Protein 7VNB (pdb70)

CATH classification: 2.60.40.10

Structure (mmCIF, N/CA/C/O backbone):
data_7VNB
#
_entry.id   7VNB
#
_cell.length_a   146.210
_cell.length_b   146.210
_cell.length_c   93.080
_cell.angle_alpha   90.000
_cell.angle_beta   90.000
_cell.angle_gamma   120.000
#
_symmetry.space_group_name_H-M   'H 3'
#
loop_
_entity.id
_entity.type
_entity.pdbx_description
1 polymer n3113
2 polymer 'Spike protein S1'
3 non-polymer 2-acetamido-2-deoxy-beta-D-glucopyranose
4 water water
#
loop_
_atom_site.group_PDB
_atom_site.id
_atom_site.type_symbol
_atom_site.label_atom_id
_atom_site.label_alt_id
_atom_site.label_comp_id
_atom_site.label_asym_id
_atom_site.label_entity_id
_atom_site.label_seq_id
_atom_site.pdbx_PDB_ins_code
_atom_site.Cartn_x
_atom_site.Cartn_y
_atom_site.Cartn_z
_atom_site.occupancy
_atom_site.B_iso_or_equiv
_atom_site.auth_seq_id
_atom_site.auth_comp_id
_atom_site.auth_asym_id
_atom_site.auth_atom_id
_atom_site.pdbx_PDB_model_num
ATOM 1 N N . GLU A 1 1 ? 36.23543 6.41173 69.77287 1.000 78.83759 1 GLU A N 1
ATOM 2 C CA . GLU A 1 1 ? 35.11817 7.24349 69.32365 1.000 98.09642 1 GLU A CA 1
ATOM 3 C C . GLU A 1 1 ? 35.50078 8.72695 69.30406 1.000 101.98879 1 GLU A C 1
ATOM 4 O O . GLU A 1 1 ? 36.61275 9.09988 69.69858 1.000 91.98460 1 GLU A O 1
ATOM 10 N N . VAL A 1 2 ? 34.56122 9.56720 68.86364 1.000 99.04706 2 VAL A N 1
ATOM 11 C CA . VAL A 1 2 ? 34.83175 10.97397 68.57696 1.000 87.59840 2 VAL A CA 1
ATOM 12 C C . VAL A 1 2 ? 34.66820 11.81248 69.84513 1.000 79.32410 2 VAL A C 1
ATOM 13 O O . VAL A 1 2 ? 33.67203 11.69087 70.57377 1.000 72.34963 2 VAL A O 1
ATOM 17 N N . GLN A 1 3 ? 35.66357 12.66563 70.11028 1.000 71.61400 3 GLN A N 1
ATOM 18 C CA . GLN A 1 3 ? 35.71838 13.48884 71.31174 1.000 58.28270 3 GLN A CA 1
ATOM 19 C C . GLN A 1 3 ? 35.40874 14.96041 71.06200 1.000 51.22855 3 GLN A C 1
ATOM 20 O O . GLN A 1 3 ? 35.16495 15.69565 72.02486 1.000 50.21931 3 GLN A O 1
ATOM 26 N N . LEU A 1 4 ? 35.40147 15.40016 69.80431 1.000 41.60329 4 LEU A N 1
ATOM 27 C CA . LEU A 1 4 ? 35.19165 16.79451 69.42453 1.000 44.59958 4 LEU A CA 1
ATOM 28 C C . LEU A 1 4 ? 34.25136 16.77011 68.23123 1.000 35.84930 4 LEU A C 1
ATOM 29 O O . LEU A 1 4 ? 34.61908 16.23763 67.17958 1.000 40.44267 4 LEU A O 1
ATOM 34 N N . VAL A 1 5 ? 33.04916 17.32748 68.38582 1.000 33.55467 5 VAL A N 1
ATOM 35 C CA . VAL A 1 5 ? 31.99202 17.21325 67.38087 1.000 40.28758 5 VAL A CA 1
ATOM 36 C C . VAL A 1 5 ? 31.42743 18.59252 67.07883 1.000 36.70213 5 VAL A C 1
ATOM 37 O O . VAL A 1 5 ? 30.83411 19.23200 67.95594 1.000 38.40467 5 VAL A O 1
ATOM 41 N N . GLU A 1 6 ? 31.56383 19.02450 65.83220 1.000 32.22073 6 GLU A N 1
ATOM 42 C CA . GLU A 1 6 ? 30.96075 20.26575 65.38209 1.000 35.78185 6 GLU A CA 1
ATOM 43 C C . GLU A 1 6 ? 29.53750 19.98479 64.91509 1.000 41.36110 6 GLU A C 1
ATOM 44 O O . GLU A 1 6 ? 29.23800 18.90877 64.39197 1.000 48.28690 6 GLU A O 1
ATOM 50 N N . SER A 1 7 ? 28.65331 20.95205 65.13545 1.000 32.83734 7 SER A N 1
ATOM 51 C CA . SER A 1 7 ? 27.31118 20.93312 64.55941 1.000 51.03289 7 SER A CA 1
ATOM 52 C C . SER A 1 7 ? 26.98802 22.36141 64.14013 1.000 45.12342 7 SER A C 1
ATOM 53 O O . SER A 1 7 ? 27.83831 23.25488 64.23061 1.000 36.96780 7 SER A O 1
ATOM 56 N N . GLY A 1 8 ? 25.75211 22.58314 63.68705 1.000 46.97070 8 GLY A N 1
ATOM 57 C CA . GLY A 1 8 ? 25.39196 23.83197 63.03386 1.000 33.44033 8 GLY A CA 1
ATOM 58 C C . GLY A 1 8 ? 25.90462 23.79269 61.60681 1.000 47.34363 8 GLY A C 1
ATOM 59 O O . GLY A 1 8 ? 26.60712 22.86850 61.19229 1.000 51.43711 8 GLY A O 1
ATOM 60 N N . GLY A 1 9 ? 25.54694 24.79648 60.83603 1.000 28.93747 9 GLY A N 1
ATOM 61 C CA . GLY A 1 9 ? 26.25318 24.51259 59.58835 1.000 50.17454 9 GLY A CA 1
ATOM 62 C C . GLY A 1 9 ? 25.36093 23.92398 58.51431 1.000 50.45268 9 GLY A C 1
ATOM 63 O O . GLY A 1 9 ? 24.58732 22.99366 58.73634 1.000 59.13161 9 GLY A O 1
ATOM 64 N N . GLY A 1 10 ? 25.49211 24.47481 57.31930 1.000 42.54155 10 GLY A N 1
ATOM 65 C CA . GLY A 1 10 ? 24.59631 24.16739 56.23409 1.000 36.07867 10 GLY A CA 1
ATOM 66 C C . GLY A 1 10 ? 24.59278 25.28065 55.21318 1.000 46.23523 10 GLY A C 1
ATOM 67 O O . GLY A 1 10 ? 25.64865 25.84698 54.91248 1.000 46.53622 10 GLY A O 1
ATOM 68 N N . LEU A 1 11 ? 23.42083 25.60274 54.67217 1.000 37.54273 11 LEU A N 1
ATOM 69 C CA . LEU A 1 11 ? 23.29969 26.66521 53.68590 1.000 44.96817 11 LEU A CA 1
ATOM 70 C C . LEU A 1 11 ? 23.10940 28.00435 54.38048 1.000 39.89050 11 LEU A C 1
ATOM 71 O O . LEU A 1 11 ? 22.46733 28.08899 55.43553 1.000 40.09598 11 LEU A O 1
ATOM 76 N N . VAL A 1 12 ? 23.70523 29.03956 53.78855 1.000 45.09019 12 VAL A N 1
ATOM 77 C CA . VAL A 1 12 ? 23.59358 30.42459 54.23347 1.000 40.97884 12 VAL A CA 1
ATOM 78 C C . VAL A 1 12 ? 23.48378 31.29225 52.98719 1.000 34.76023 12 VAL A C 1
ATOM 79 O O . VAL A 1 12 ? 24.12666 31.01007 51.97029 1.000 42.40391 12 VAL A O 1
ATOM 83 N N . GLN A 1 13 ? 22.64320 32.33257 53.05387 1.000 38.30878 13 GLN A N 1
ATOM 84 C CA . GLN A 1 13 ? 22.56127 33.36084 52.02669 1.000 47.96682 13 GLN A CA 1
ATOM 85 C C . GLN A 1 13 ? 23.75226 34.31886 52.14130 1.000 49.30279 13 GLN A C 1
ATOM 86 O O . GLN A 1 13 ? 24.24912 34.56506 53.24351 1.000 45.95919 13 GLN A O 1
ATOM 92 N N . PRO A 1 14 ? 24.22586 34.87805 51.02623 1.000 50.69831 14 PRO A N 1
ATOM 93 C CA . PRO A 1 14 ? 25.19866 35.97659 51.12289 1.000 45.72530 14 PRO A CA 1
ATOM 94 C C . PRO A 1 14 ? 24.62055 37.10691 51.95504 1.000 39.92455 14 PRO A C 1
ATOM 95 O O . PRO A 1 14 ? 23.45694 37.48065 51.79924 1.000 50.66918 14 PRO A O 1
ATOM 99 N N . GLY A 1 15 ? 25.42996 37.62333 52.87321 1.000 47.40892 15 GLY A N 1
ATOM 100 C CA . GLY A 1 15 ? 24.96875 38.59480 53.83657 1.000 39.80255 15 GLY A CA 1
ATOM 101 C C . GLY A 1 15 ? 24.39955 38.00835 55.11287 1.000 51.82234 15 GLY A C 1
ATOM 102 O O . GLY A 1 15 ? 24.22481 38.74837 56.09005 1.000 44.35005 15 GLY A O 1
ATOM 103 N N . GLY A 1 16 ? 24.10643 36.70407 55.14692 1.000 46.97689 16 GLY A N 1
ATOM 104 C CA . GLY A 1 16 ? 23.55056 36.08482 56.33187 1.000 40.14289 16 GLY A CA 1
ATOM 105 C C . GLY A 1 16 ? 24.60736 35.75290 57.37801 1.000 46.34314 16 GLY A C 1
ATOM 106 O O . GLY A 1 16 ? 25.79769 36.01030 57.21723 1.000 36.66116 16 GLY A O 1
ATOM 107 N N . SER A 1 17 ? 24.13894 35.17535 58.47996 1.000 47.82151 17 SER A N 1
ATOM 108 C CA . SER A 1 17 ? 24.98632 34.68307 59.55331 1.000 50.57242 17 SER A CA 1
ATOM 109 C C . SER A 1 17 ? 24.81740 33.17496 59.68830 1.000 60.48356 17 SER A C 1
ATOM 110 O O . SER A 1 17 ? 23.81066 32.60371 59.26003 1.000 70.78943 17 SER A O 1
ATOM 113 N N . LEU A 1 18 ? 25.81591 32.52233 60.28166 1.000 64.02591 18 LEU A N 1
ATOM 114 C CA . LEU A 1 18 ? 25.58383 31.19163 60.82853 1.000 75.59597 18 LEU A CA 1
ATOM 115 C C . LEU A 1 18 ? 26.31939 31.06765 62.15093 1.000 45.89093 18 LEU A C 1
ATOM 116 O O . LEU A 1 18 ? 27.35296 31.70518 62.35936 1.000 45.96090 18 LEU A O 1
ATOM 121 N N . ARG A 1 19 ? 25.74164 30.27643 63.04700 1.000 46.53574 19 ARG A N 1
ATOM 122 C CA . ARG A 1 19 ? 26.32401 29.95183 64.33433 1.000 43.26297 19 ARG A CA 1
ATOM 123 C C . ARG A 1 19 ? 26.69126 28.47702 64.34099 1.000 39.23634 19 ARG A C 1
ATOM 124 O O . ARG A 1 19 ? 25.84160 27.62179 64.07546 1.000 51.97460 19 ARG A O 1
ATOM 132 N N . LEU A 1 20 ? 27.95120 28.18534 64.62988 1.000 42.38360 20 LEU A N 1
ATOM 133 C CA . LEU A 1 20 ? 28.42927 26.82231 64.76876 1.000 34.53336 20 LEU A CA 1
ATOM 134 C C . LEU A 1 20 ? 28.66843 26.52490 66.24095 1.000 36.54989 20 LEU A C 1
ATOM 135 O O . LEU A 1 20 ? 28.89609 27.43125 67.04627 1.000 38.35261 20 LEU A O 1
ATOM 140 N N . SER A 1 21 ? 28.59362 25.24865 66.59095 1.000 31.41277 21 SER A N 1
ATOM 141 C CA . SER A 1 21 ? 28.89402 24.80262 67.94244 1.000 40.17343 21 SER A CA 1
ATOM 142 C C . SER A 1 21 ? 29.82804 23.60193 67.87859 1.000 35.97924 21 SER A C 1
ATOM 143 O O . SER A 1 21 ? 29.94662 22.92672 66.85385 1.000 43.79912 21 SER A O 1
ATOM 146 N N . CYS A 1 22 ? 30.48892 23.33616 68.99804 1.000 35.16728 22 CYS A N 1
ATOM 147 C CA . CYS A 1 22 ? 31.47686 22.26636 69.06052 1.000 38.95334 22 CYS A CA 1
ATOM 148 C C . CYS A 1 22 ? 31.42858 21.69748 70.46949 1.000 45.47665 22 CYS A C 1
ATOM 149 O O . CYS A 1 22 ? 31.72143 22.40912 71.43425 1.000 39.19334 22 CYS A O 1
ATOM 152 N N . ALA A 1 23 ? 31.03850 20.43409 70.58898 1.000 39.62261 23 ALA A N 1
AT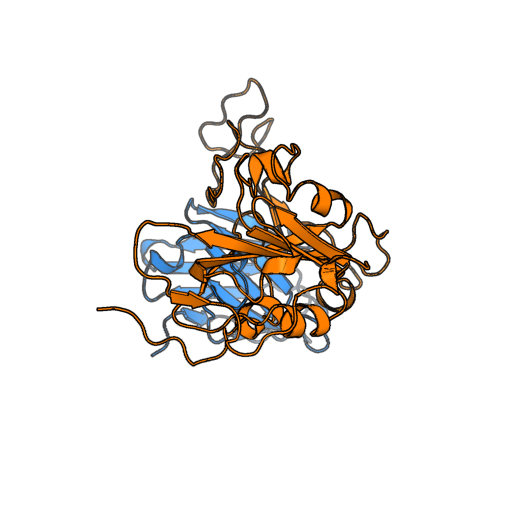OM 153 C CA . ALA A 1 23 ? 30.84780 19.79661 71.88239 1.000 39.70344 23 ALA A CA 1
ATOM 154 C C . ALA A 1 23 ? 32.04432 18.90646 72.17849 1.000 42.71599 23 ALA A C 1
ATOM 155 O O . ALA A 1 23 ? 32.46061 18.10957 71.32830 1.000 48.77485 23 ALA A O 1
ATOM 157 N N . ALA A 1 24 ? 32.60521 19.05752 73.37169 1.000 44.89256 24 ALA A N 1
ATOM 158 C CA . ALA A 1 24 ? 33.78599 18.31555 73.77808 1.000 46.06808 24 ALA A CA 1
ATOM 159 C C . ALA A 1 24 ? 33.40038 17.26943 74.81193 1.000 45.07608 24 ALA A C 1
ATOM 160 O O . ALA A 1 24 ? 32.58764 17.53009 75.70480 1.000 52.21776 24 ALA A O 1
ATOM 162 N N . SER A 1 25 ? 33.98364 16.08044 74.67642 1.000 52.49780 25 SER A N 1
ATOM 163 C CA . SER A 1 25 ? 33.79684 15.02575 75.66528 1.000 53.88303 25 SER A CA 1
ATOM 164 C C . SER A 1 25 ? 34.13786 15.48797 77.08138 1.000 58.75760 25 SER A C 1
ATOM 165 O O . SER A 1 25 ? 33.54791 14.98639 78.04529 1.000 57.25150 25 SER A O 1
ATOM 168 N N . ASP A 1 26 ? 35.02120 16.47709 77.21953 1.000 65.22222 26 ASP A N 1
ATOM 169 C CA . ASP A 1 26 ? 35.68113 16.78491 78.48047 1.000 64.08979 26 ASP A CA 1
ATOM 170 C C . ASP A 1 26 ? 36.12410 18.24214 78.47799 1.000 58.86149 26 ASP A C 1
ATOM 171 O O . ASP A 1 26 ? 36.38985 18.81327 77.41781 1.000 60.54506 26 ASP A O 1
ATOM 176 N N . PHE A 1 27 ? 36.22314 18.83712 79.67368 1.000 51.99455 27 PHE A N 1
ATOM 177 C CA . PHE A 1 27 ? 36.67861 20.22377 79.75647 1.000 56.70861 27 PHE A CA 1
ATOM 178 C C . PHE A 1 27 ? 38.19534 20.36599 79.64366 1.000 62.55251 27 PHE A C 1
ATOM 179 O O . PHE A 1 27 ? 38.68100 21.48211 79.41280 1.000 57.96884 27 PHE A O 1
ATOM 187 N N . SER A 1 28 ? 38.95355 19.27363 79.79242 1.000 50.28532 28 SER A N 1
ATOM 188 C CA . SER A 1 28 ? 40.39966 19.33841 79.60581 1.000 52.33701 28 SER A CA 1
ATOM 189 C C . SER A 1 28 ? 40.77470 19.73294 78.18267 1.000 52.94963 28 SER A C 1
ATOM 190 O O . SER A 1 28 ? 41.89833 20.19874 77.95422 1.000 45.14521 28 SER A O 1
ATOM 193 N N . PHE A 1 29 ? 39.85229 19.56340 77.22867 1.000 51.41461 29 PHE A N 1
ATOM 194 C CA . PHE A 1 29 ? 40.03881 19.99201 75.84664 1.000 48.89480 29 PHE A CA 1
ATOM 195 C C . PHE A 1 29 ? 40.12172 21.50654 75.70107 1.000 52.55150 29 PHE A C 1
ATOM 196 O O . PHE A 1 29 ? 40.52547 21.98564 74.63443 1.000 44.94854 29 PHE A O 1
ATOM 204 N N . TYR A 1 30 ? 39.72429 22.26336 76.72298 1.000 40.81029 30 TYR A N 1
ATOM 205 C CA . TYR A 1 30 ? 39.91382 23.70707 76.74906 1.000 53.47144 30 TYR A CA 1
ATOM 206 C C . TYR A 1 30 ? 41.22307 24.10413 77.41479 1.000 45.75755 30 TYR A C 1
ATOM 207 O O . TYR A 1 30 ? 41.50744 25.29786 77.53429 1.000 43.94400 30 TYR A O 1
ATOM 216 N N . ASP A 1 31 ? 42.01461 23.12597 77.84268 1.000 42.36348 31 ASP A N 1
ATOM 217 C CA . ASP A 1 31 ? 43.35226 23.33460 78.38259 1.000 51.13852 31 ASP A CA 1
ATOM 218 C C . ASP A 1 31 ? 44.34115 22.94410 77.28914 1.000 48.86765 31 ASP A C 1
ATOM 219 O O . ASP A 1 31 ? 44.48964 21.75465 76.97654 1.000 52.88353 31 ASP A O 1
ATOM 224 N N . TYR A 1 32 ? 45.02705 23.93448 76.71432 1.000 45.56162 32 TYR A N 1
ATOM 225 C CA . TYR A 1 32 ? 45.03179 25.32392 77.18030 1.000 39.76821 32 TYR A CA 1
ATOM 226 C C . TYR A 1 32 ? 44.24580 26.23881 76.24312 1.000 43.24464 32 TYR A C 1
ATOM 227 O O . TYR A 1 32 ? 44.06765 27.42889 76.54022 1.000 29.86909 32 TYR A O 1
ATOM 236 N N . GLU A 1 33 ? 43.81765 25.68960 75.10235 1.000 32.42892 33 GLU A N 1
ATOM 237 C CA . GLU A 1 33 ? 43.21677 26.47761 74.03651 1.000 30.77087 33 GLU A CA 1
ATOM 238 C C . GLU A 1 33 ? 42.26391 25.60953 73.22804 1.000 40.79066 33 GLU A C 1
ATOM 239 O O . GLU A 1 33 ? 42.52333 24.42489 73.01011 1.000 35.95713 33 GLU A O 1
ATOM 245 N N . MET A 1 34 ? 41.16108 26.21132 72.79241 1.000 32.44291 34 MET A N 1
ATOM 246 C CA . MET A 1 34 ? 40.26546 25.63379 71.80397 1.000 31.21897 34 MET A CA 1
ATOM 247 C C . MET A 1 34 ? 40.09044 26.64624 70.68686 1.000 30.87613 34 MET A C 1
ATOM 248 O O . MET A 1 34 ? 39.87888 27.83402 70.94854 1.000 33.36324 34 MET A O 1
ATOM 253 N N . SER A 1 35 ? 40.16687 26.18548 69.44720 1.000 26.67671 35 SER A N 1
ATOM 254 C CA . SER A 1 35 ? 40.22215 27.09085 68.31037 1.000 35.80321 35 SER A CA 1
ATOM 255 C C . SER A 1 35 ? 39.17840 26.73071 67.27030 1.000 36.82123 35 SER A C 1
ATOM 256 O O . SER A 1 35 ? 38.76384 25.57375 67.14942 1.000 31.95068 35 SER A O 1
ATOM 259 N N . TRP A 1 36 ? 38.77114 27.73853 66.50802 1.000 27.33583 36 TRP A N 1
ATOM 260 C CA . TRP A 1 36 ? 37.99499 27.53166 65.29476 1.000 29.49276 36 TRP A CA 1
ATOM 261 C C . TRP A 1 36 ? 38.90234 27.77998 64.10090 1.000 34.39594 36 TRP A C 1
ATOM 262 O O . TRP A 1 36 ? 39.59677 28.80035 64.03131 1.000 32.37829 36 TRP A O 1
ATOM 273 N N . VAL A 1 37 ? 38.88925 26.83966 63.17192 1.000 27.19062 37 VAL A N 1
ATOM 274 C CA . VAL A 1 37 ? 39.77813 26.82026 62.02763 1.000 28.52375 37 VAL A CA 1
ATOM 275 C C . VAL A 1 37 ? 38.92708 26.43926 60.83157 1.000 32.44435 37 VAL A C 1
ATOM 276 O O . VAL A 1 37 ? 38.04069 25.58753 60.94479 1.000 39.89387 37 VAL A O 1
ATOM 280 N N . ARG A 1 38 ? 39.18819 27.04271 59.68637 1.000 26.47389 38 ARG A N 1
ATOM 281 C CA . ARG A 1 38 ? 38.40692 26.69699 58.51457 1.000 31.95198 38 ARG A CA 1
ATOM 282 C C . ARG A 1 38 ? 39.31298 26.41714 57.33599 1.000 38.05523 38 ARG A C 1
ATOM 283 O O . ARG A 1 38 ? 40.45340 26.87786 57.27384 1.000 39.02730 38 ARG A O 1
ATOM 291 N N . GLN A 1 39 ? 38.77534 25.67010 56.38309 1.000 45.53309 39 GLN A N 1
ATOM 292 C CA . GLN A 1 39 ? 39.46576 25.49160 55.11636 1.000 35.90074 39 GLN A CA 1
ATOM 293 C C . GLN A 1 39 ? 38.52823 25.66145 53.93254 1.000 41.31631 39 GLN A C 1
ATOM 294 O O . GLN A 1 39 ? 37.63827 24.83426 53.71897 1.000 50.38989 39 GLN A O 1
ATOM 300 N N . ALA A 1 40 ? 38.73952 26.70785 53.17521 1.000 40.73530 40 ALA A N 1
ATOM 301 C CA . ALA A 1 40 ? 38.07962 27.10639 51.94705 1.000 48.48362 40 ALA A CA 1
ATOM 302 C C . ALA A 1 40 ? 38.66636 26.35245 50.75503 1.000 44.39604 40 ALA A C 1
ATOM 303 O O . ALA A 1 40 ? 39.84936 26.00086 50.75408 1.000 51.22176 40 ALA A O 1
ATOM 305 N N . PRO A 1 41 ? 37.86241 26.08769 49.72560 1.000 59.94261 41 PRO A N 1
ATOM 306 C CA . PRO A 1 41 ? 38.39733 25.42146 48.52659 1.000 51.67779 41 PRO A CA 1
ATOM 307 C C . PRO A 1 41 ? 39.40016 26.30157 47.79209 1.000 54.39257 41 PRO A C 1
ATOM 308 O O . PRO A 1 41 ? 39.17352 27.49650 47.57705 1.000 62.75907 41 PRO A O 1
ATOM 312 N N . GLY A 1 42 ? 40.51795 25.69422 47.40760 1.000 50.08234 42 GLY A N 1
ATOM 313 C CA . GLY A 1 42 ? 41.62560 26.41420 46.82092 1.000 56.42876 42 GLY A CA 1
ATOM 314 C C . GLY A 1 42 ? 42.66227 26.90627 47.80867 1.000 59.56305 42 GLY A C 1
ATOM 315 O O . GLY A 1 42 ? 43.83419 27.07873 47.42498 1.000 67.00780 42 GLY A O 1
ATOM 316 N N . LYS A 1 43 ? 42.29153 27.06086 49.07639 1.000 51.95673 43 LYS A N 1
ATOM 317 C CA . LYS A 1 43 ? 42.99094 27.91923 50.01682 1.000 50.68491 43 LYS A CA 1
ATOM 318 C C . LYS A 1 43 ? 43.70919 27.10525 51.09262 1.000 45.44634 43 LYS A C 1
ATOM 319 O O . LYS A 1 43 ? 43.49500 25.90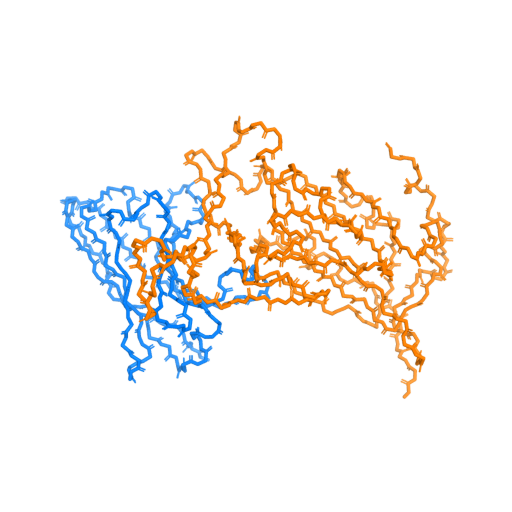320 51.25660 1.000 50.23706 43 LYS A O 1
ATOM 325 N N . ALA A 1 44 ? 44.57400 27.78758 51.83833 1.000 47.04310 44 ALA A N 1
ATOM 326 C CA . ALA A 1 44 ? 45.27680 27.15466 52.94374 1.000 48.40300 44 ALA A CA 1
ATOM 327 C C . ALA A 1 44 ? 44.42934 27.19905 54.21138 1.000 34.05862 44 ALA A C 1
ATOM 328 O O . ALA A 1 44 ? 43.5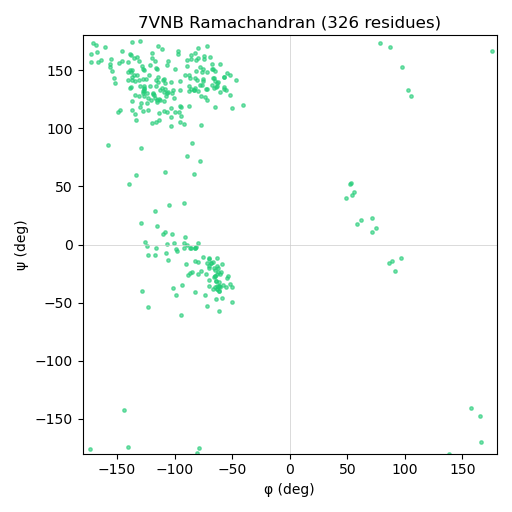1246 28.01254 54.34969 1.000 44.89305 44 ALA A O 1
ATOM 330 N N . LEU A 1 45 ? 44.76013 26.30855 55.14124 1.000 37.19561 45 LEU A N 1
ATOM 331 C CA . LEU A 1 45 ? 44.14032 26.30296 56.45956 1.000 33.10985 45 LEU A CA 1
ATOM 332 C C . LEU A 1 45 ? 44.22593 27.68202 57.09800 1.000 39.36233 45 LEU A C 1
ATOM 333 O O . LEU A 1 45 ? 45.30494 28.27809 57.16268 1.000 35.26198 45 LEU A O 1
ATOM 338 N N . GLU A 1 46 ? 43.08743 28.19042 57.57247 1.000 33.98323 46 GLU A N 1
ATOM 339 C CA . GLU A 1 46 ? 43.00471 29.52706 58.14523 1.000 25.77420 46 GLU A CA 1
ATOM 340 C C . GLU A 1 46 ? 42.45867 29.45235 59.56375 1.000 29.67205 46 GLU A C 1
ATOM 341 O O . GLU A 1 46 ? 41.30468 29.06959 59.76816 1.000 33.89368 46 GLU A O 1
ATOM 347 N N . TRP A 1 47 ? 43.27200 29.84003 60.53937 1.000 27.75496 47 TRP A N 1
ATOM 348 C CA . TRP A 1 47 ? 42.78723 29.96729 61.90806 1.000 23.52860 47 TRP A CA 1
ATOM 349 C C . TRP A 1 47 ? 41.88909 31.20065 62.02575 1.000 34.01071 47 TRP A C 1
ATOM 350 O O . TRP A 1 47 ? 42.21111 32.27658 61.50561 1.000 25.81400 47 TRP A O 1
ATOM 361 N N . ILE A 1 48 ? 40.74151 31.02233 62.67184 1.000 30.04256 48 ILE A N 1
ATOM 362 C CA . ILE A 1 48 ? 39.74055 32.07594 62.81970 1.000 27.79395 48 ILE A CA 1
ATOM 363 C C . ILE A 1 48 ? 39.85611 32.74688 64.17605 1.000 27.56645 48 ILE A C 1
ATOM 364 O O . ILE A 1 48 ? 39.77770 33.97099 64.28853 1.000 24.38389 48 ILE A O 1
ATOM 369 N N . GLY A 1 49 ? 40.04147 31.96072 65.22371 1.000 22.72936 49 GLY A N 1
ATOM 370 C CA . GLY A 1 49 ? 40.06977 32.51414 66.55908 1.000 24.72100 49 GLY A CA 1
ATOM 371 C C . GLY A 1 49 ? 40.19038 31.39503 67.56246 1.000 28.39506 49 GLY A C 1
ATOM 372 O O . GLY A 1 49 ? 39.98924 30.21886 67.24836 1.000 30.61272 49 GLY A O 1
ATOM 373 N N . SER A 1 50 ? 40.51412 31.78082 68.78972 1.000 27.42157 50 SER A N 1
ATOM 374 C CA . SER A 1 50 ? 40.69155 30.81516 69.85923 1.000 26.54100 50 SER A CA 1
ATOM 375 C C . SER A 1 50 ? 40.02559 31.32464 71.11819 1.000 25.29150 50 SER A C 1
ATOM 376 O O . SER A 1 50 ? 39.93297 32.53348 71.35974 1.000 28.10682 50 SER A O 1
ATOM 379 N N . MET A 1 51 ? 39.56552 30.38527 71.92484 1.000 29.92759 51 MET A N 1
ATOM 380 C CA . MET A 1 51 ? 39.23120 30.68598 73.29631 1.000 29.13743 51 MET A CA 1
ATOM 381 C C . MET A 1 51 ? 40.21029 29.95298 74.18543 1.000 27.07425 51 MET A C 1
ATOM 382 O O . MET A 1 51 ? 40.46469 28.76405 73.98927 1.000 29.56849 51 MET A O 1
ATOM 387 N N . TYR A 1 52 ? 40.75066 30.66264 75.15018 1.000 30.72668 52 TYR A N 1
ATOM 388 C CA . TYR A 1 52 ? 41.75609 30.11760 76.03705 1.000 33.08463 52 TYR A CA 1
ATOM 389 C C . TYR A 1 52 ? 41.09774 29.64751 77.31766 1.000 30.98802 52 TYR A C 1
ATOM 390 O O . TYR A 1 52 ? 39.92708 29.93214 77.58533 1.000 31.11194 52 TYR A O 1
ATOM 399 N N . HIS A 1 53 ? 41.85716 28.87699 78.08945 1.000 30.23634 53 HIS A N 1
ATOM 400 C CA . HIS A 1 53 ? 41.33748 28.31962 79.32973 1.000 34.60239 53 HIS A CA 1
ATOM 401 C C . HIS A 1 53 ? 40.68341 29.37307 80.21253 1.000 32.34236 53 HIS A C 1
ATOM 402 O O . HIS A 1 53 ? 39.67639 29.09121 80.86731 1.000 46.41620 53 HIS A O 1
ATOM 409 N N . SER A 1 54 ? 41.23246 30.59251 80.23170 1.000 41.38073 54 SER A N 1
ATOM 410 C CA . SER A 1 54 ? 40.71416 31.68365 81.04741 1.000 32.51945 54 SER A CA 1
ATOM 411 C C . SER A 1 54 ? 39.29969 32.10497 80.67690 1.000 34.26509 54 SER A C 1
ATOM 412 O O . SER A 1 54 ? 38.64897 32.78020 81.47780 1.000 31.25440 54 SER A O 1
ATOM 415 N N . GLY A 1 55 ? 38.81654 31.75419 79.49338 1.000 32.29689 55 GLY A N 1
ATOM 416 C CA . GLY A 1 55 ? 37.59220 32.32686 78.99001 1.000 29.77668 55 GLY A CA 1
ATOM 417 C C . GLY A 1 55 ? 37.79186 33.49852 78.05819 1.000 36.13740 55 GLY A C 1
ATOM 418 O O . GLY A 1 55 ? 36.82912 33.91958 77.40683 1.000 35.50373 55 GLY A O 1
ATOM 419 N N . ARG A 1 56 ? 39.00522 34.04344 77.96800 1.000 31.02682 56 ARG A N 1
ATOM 420 C CA . ARG A 1 56 ? 39.24572 35.12060 77.02181 1.000 29.58293 56 ARG A CA 1
ATOM 421 C C . ARG A 1 56 ? 39.47622 34.55609 75.62473 1.000 30.20252 56 ARG A C 1
ATOM 422 O O . ARG A 1 56 ? 39.81057 33.38206 75.44710 1.000 29.73447 56 ARG A O 1
ATOM 430 N N . THR A 1 57 ? 39.27573 35.41003 74.62436 1.000 30.51448 57 THR A N 1
ATOM 431 C CA . THR A 1 57 ? 39.35122 35.01676 73.22493 1.000 24.47589 57 THR A CA 1
ATOM 432 C C . THR A 1 57 ? 40.30650 35.93442 72.47681 1.000 25.91090 57 THR A C 1
ATOM 433 O O . THR A 1 57 ? 40.46635 37.10808 72.82356 1.000 33.14845 57 THR A O 1
ATOM 437 N N . TYR A 1 58 ? 40.92702 35.39109 71.43040 1.000 27.16381 58 TYR A N 1
ATOM 438 C CA . TYR A 1 58 ? 41.70645 36.17522 70.48210 1.000 29.27121 58 TYR A CA 1
ATOM 439 C C . TYR A 1 58 ? 41.26086 35.79999 69.07894 1.000 28.35968 58 TYR A C 1
ATOM 440 O O . TYR A 1 58 ? 41.24106 34.61708 68.72694 1.000 29.00389 58 TYR A O 1
ATOM 449 N N . ILE A 1 59 ? 40.90964 36.79452 68.27641 1.000 25.21269 59 ILE A N 1
ATOM 450 C CA . ILE A 1 59 ? 40.39737 36.55612 66.93387 1.000 28.36510 59 ILE A CA 1
ATOM 451 C C . ILE A 1 59 ? 41.45019 36.99092 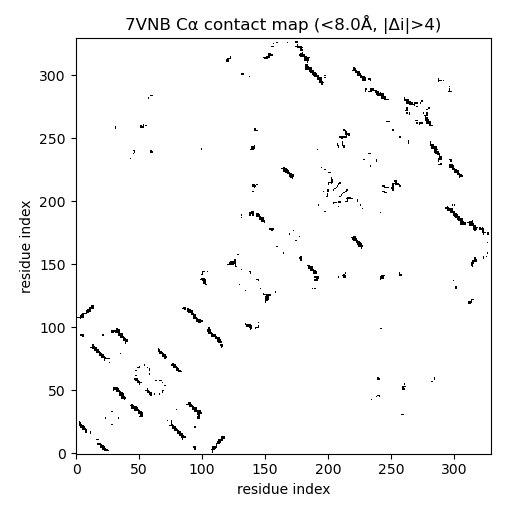65.93328 1.000 28.10510 59 ILE A C 1
ATOM 452 O O . ILE A 1 59 ? 42.14966 37.98596 66.15066 1.000 34.64931 59 ILE A O 1
ATOM 457 N N . ASN A 1 60 ? 41.56826 36.23154 64.84761 1.000 26.70060 60 ASN A N 1
ATOM 458 C CA . ASN A 1 60 ? 42.36016 36.59694 63.68308 1.000 27.82263 60 ASN A CA 1
ATOM 459 C C . ASN A 1 60 ? 42.13719 38.08335 63.43398 1.000 31.54113 60 ASN A C 1
ATOM 460 O O . ASN A 1 60 ? 40.98688 38.51268 63.24911 1.000 30.96983 60 ASN A O 1
ATOM 465 N N . PRO A 1 61 ? 43.19056 38.90657 63.46935 1.000 37.49797 61 PRO A N 1
ATOM 466 C CA . PRO A 1 61 ? 42.98040 40.36258 63.36157 1.000 30.95414 61 PRO A CA 1
ATOM 467 C C . PRO A 1 61 ? 42.32170 40.78973 62.06596 1.000 34.42504 61 PRO A C 1
ATOM 468 O O . PRO A 1 61 ? 41.67871 41.84256 62.03914 1.000 31.85826 61 PRO A O 1
ATOM 472 N N . SER A 1 62 ? 42.46069 40.01608 60.99145 1.000 35.91868 62 SER A N 1
ATOM 473 C CA . SER A 1 62 ? 41.83730 40.35469 59.72197 1.000 32.49796 62 SER A CA 1
ATOM 474 C C . SER A 1 62 ? 40.36530 39.94019 59.64500 1.000 37.99188 62 SER A C 1
ATOM 475 O O . SER A 1 62 ? 39.71219 40.24100 58.64357 1.000 37.24988 62 SER A O 1
ATOM 478 N N . LEU A 1 63 ? 39.82344 39.27225 60.67175 1.000 34.56688 63 LEU A N 1
ATOM 479 C CA . LEU A 1 63 ? 38.43246 38.82591 60.67106 1.000 42.35001 63 LEU A CA 1
ATOM 480 C C . LEU A 1 63 ? 37.65947 39.30375 61.89043 1.000 45.98612 63 LEU A C 1
ATOM 481 O O . LEU A 1 63 ? 36.49656 38.92123 62.04707 1.000 45.58464 63 LEU A O 1
ATOM 486 N N . LYS A 1 64 ? 38.27261 40.09063 62.77945 1.000 33.48670 64 LYS A N 1
ATOM 487 C CA . LYS A 1 64 ? 37.65123 40.30826 64.07998 1.000 44.54889 64 LYS A CA 1
ATOM 488 C C . LYS A 1 64 ? 36.31866 41.04827 63.97956 1.000 55.16377 64 LYS A C 1
ATOM 489 O O . LYS A 1 64 ? 35.44257 40.83824 64.82977 1.000 52.78343 64 LYS A O 1
ATOM 495 N N . SER A 1 65 ? 36.12328 41.86415 62.94025 1.000 41.36897 65 SER A N 1
ATOM 496 C CA . SER A 1 65 ? 34.86025 42.57921 62.78571 1.000 57.94525 65 SER A CA 1
ATOM 497 C C . SER A 1 65 ? 33.69935 41.65620 62.41284 1.000 58.45445 65 SER A C 1
ATOM 498 O O . SER A 1 65 ? 32.54167 42.07901 62.48170 1.000 76.28700 65 SER A O 1
ATOM 501 N N . LEU A 1 66 ? 33.96760 40.40392 62.04857 1.000 54.07145 66 LEU A N 1
ATOM 502 C CA . LEU A 1 66 ? 32.92211 39.49970 61.58742 1.000 56.00875 66 LEU A CA 1
ATOM 503 C C . LEU A 1 66 ? 32.69993 38.28194 62.48247 1.000 59.53323 66 LEU A C 1
ATOM 504 O O . LEU A 1 66 ? 31.77115 37.50781 62.21781 1.000 53.81950 66 LEU A O 1
ATOM 509 N N . VAL A 1 67 ? 33.48502 38.10193 63.54696 1.000 42.03479 67 VAL A N 1
ATOM 510 C CA . VAL A 1 67 ? 33.52617 36.84393 64.28327 1.000 46.88920 67 VAL A CA 1
ATOM 511 C C . VAL A 1 67 ? 33.39328 37.10505 65.78046 1.000 35.63531 67 VAL A C 1
ATOM 512 O O . VAL A 1 67 ? 33.93528 38.08446 66.30155 1.000 44.13473 67 VAL A O 1
ATOM 516 N N . THR A 1 68 ? 32.66149 36.21830 66.46126 1.000 41.62994 68 THR A N 1
ATOM 517 C CA . THR A 1 68 ? 32.51123 36.16714 67.91179 1.000 38.25649 68 THR A CA 1
ATOM 518 C C . THR A 1 68 ? 32.66772 34.71124 68.34329 1.000 32.04856 68 THR A C 1
ATOM 519 O O . THR A 1 68 ? 32.19559 33.80718 67.65097 1.000 36.58784 68 THR A O 1
ATOM 523 N N . ILE A 1 69 ? 33.33224 34.47113 69.47239 1.000 28.15507 69 ILE A N 1
ATOM 524 C CA . ILE A 1 69 ? 33.50161 33.11872 69.99972 1.000 29.64608 69 ILE A CA 1
ATOM 525 C C . ILE A 1 69 ? 33.09271 33.13456 71.46588 1.000 33.15708 69 ILE A C 1
ATOM 526 O O . ILE A 1 69 ? 33.45601 34.05821 72.20159 1.000 37.65636 69 ILE A O 1
ATOM 531 N N . SER A 1 70 ? 32.33804 32.11850 71.89115 1.000 36.46161 70 SER A N 1
ATOM 532 C CA . SER A 1 70 ? 31.84368 32.04044 73.26047 1.000 32.86158 70 SER A CA 1
ATOM 533 C C . SER A 1 70 ? 31.79392 30.58264 73.69922 1.000 32.59207 70 SER A C 1
ATOM 534 O O . SER A 1 70 ? 31.90122 29.66176 72.88741 1.000 32.58175 70 SER A O 1
ATOM 537 N N . ARG A 1 71 ? 31.62910 30.37788 75.00418 1.000 30.84907 71 ARG A N 1
ATOM 538 C CA . ARG A 1 71 ? 31.67243 29.04276 75.57935 1.000 46.17184 71 ARG A CA 1
ATOM 539 C C . ARG A 1 71 ? 30.56093 28.88667 76.60643 1.000 48.54918 71 ARG A C 1
ATOM 540 O O . ARG A 1 71 ? 30.21223 29.84124 77.30686 1.000 48.74728 71 ARG A O 1
ATOM 548 N N . ASP A 1 72 ? 29.99360 27.68083 76.66506 1.000 56.32204 72 ASP A N 1
ATOM 549 C CA . ASP A 1 72 ? 29.08479 27.25400 77.72588 1.000 49.15328 72 ASP A CA 1
ATOM 550 C C . ASP A 1 72 ? 29.80455 26.14730 78.48187 1.000 54.30632 72 ASP A C 1
ATOM 551 O O . ASP A 1 72 ? 29.95171 25.03282 77.96463 1.000 52.75163 72 ASP A O 1
ATOM 556 N N . ASN A 1 73 ? 30.26276 26.45616 79.69797 1.000 42.96914 73 ASN A N 1
ATOM 557 C CA . ASN A 1 73 ? 31.15534 25.53347 80.39326 1.000 55.37679 73 ASN A CA 1
ATOM 558 C C . ASN A 1 73 ? 30.42712 24.27022 80.84370 1.000 53.39208 73 ASN A C 1
ATOM 559 O O . ASN A 1 73 ? 31.00852 23.17800 80.82278 1.000 55.21394 73 ASN A O 1
ATOM 564 N N . SER A 1 74 ? 29.15730 24.38972 81.24905 1.000 55.29635 74 SER A N 1
ATOM 565 C CA . SER A 1 74 ? 28.42778 23.21002 81.71891 1.000 66.16377 74 SER A CA 1
ATOM 566 C C . SER A 1 74 ? 28.26032 22.17736 80.60710 1.000 60.23779 74 SER A C 1
ATOM 567 O O . SER A 1 74 ? 28.36886 20.96944 80.85338 1.000 61.01064 74 SER A O 1
ATOM 570 N N . LYS A 1 75 ? 28.02355 22.63289 79.37425 1.000 58.43500 75 LYS A N 1
ATOM 571 C CA . LYS A 1 75 ? 27.86135 21.74931 78.22499 1.000 50.95836 75 LYS A CA 1
ATOM 572 C C . LYS A 1 75 ? 29.17383 21.42129 77.51254 1.000 61.13438 75 LYS A C 1
ATOM 573 O O . LYS A 1 75 ? 29.15051 20.66075 76.53555 1.000 49.22724 75 LYS A O 1
ATOM 579 N N . ASN A 1 76 ? 30.31012 21.96022 77.97799 1.000 58.84303 76 ASN A N 1
ATOM 580 C CA . ASN A 1 76 ? 31.61300 21.73683 77.34077 1.000 51.26597 76 ASN A CA 1
ATOM 581 C C . ASN A 1 76 ? 31.57305 22.10211 75.85880 1.000 55.11176 76 ASN A C 1
ATOM 582 O O . ASN A 1 76 ? 32.11499 21.38951 75.00825 1.000 42.59116 76 ASN A O 1
ATOM 587 N N . THR A 1 77 ? 30.92831 23.22972 75.54673 1.000 44.91120 77 THR A N 1
ATOM 588 C CA . THR A 1 77 ? 30.58694 23.57490 74.17299 1.000 52.21364 77 THR A CA 1
ATOM 589 C C . THR A 1 77 ? 31.10655 24.96112 73.82778 1.000 41.51912 77 THR A C 1
ATOM 590 O O . THR A 1 77 ? 30.93244 25.90864 74.60100 1.000 41.97051 77 THR A O 1
ATOM 594 N N . LEU A 1 78 ? 31.72825 25.07125 72.65976 1.000 35.31115 78 LEU A N 1
ATOM 595 C CA . LEU A 1 78 ? 32.25004 26.32339 72.14300 1.000 38.72814 78 LEU A CA 1
ATOM 596 C C . LEU A 1 78 ? 31.40903 26.76191 70.95083 1.000 35.14014 78 LEU A C 1
ATOM 597 O O . LEU A 1 78 ? 30.99966 25.93110 70.13476 1.000 42.31709 78 LEU A O 1
ATOM 602 N N . TYR A 1 79 ? 31.15977 28.06489 70.84096 1.000 35.98558 79 TYR A N 1
ATOM 603 C CA . TYR A 1 79 ? 30.33277 28.61562 69.77377 1.000 34.19042 79 TYR A CA 1
ATOM 604 C C . TYR A 1 79 ? 31.14539 29.53276 68.87278 1.000 40.06766 79 TYR A C 1
ATOM 605 O O . TYR A 1 79 ? 32.00939 30.27609 69.34215 1.000 42.04506 79 TYR A O 1
ATOM 614 N N . LEU A 1 80 ? 30.86729 29.47297 67.57623 1.000 38.39224 80 LEU A N 1
ATOM 615 C CA . LEU A 1 80 ? 31.37247 30.44196 66.61849 1.000 33.77862 80 LEU A CA 1
ATOM 616 C C . LEU A 1 80 ? 30.18416 31.13429 65.97416 1.000 37.78183 80 LEU A C 1
ATOM 617 O O . LEU A 1 80 ? 29.26183 30.47057 65.49547 1.000 37.94383 80 LEU A O 1
ATOM 622 N N . GLN A 1 81 ? 30.21078 32.45814 65.95636 1.000 36.85965 81 GLN A N 1
ATOM 623 C CA . GLN A 1 81 ? 29.19430 33.26392 65.29479 1.000 35.40853 81 GLN A CA 1
ATOM 624 C C . GLN A 1 81 ? 29.89771 34.14465 64.27342 1.000 33.32423 81 GLN A C 1
ATOM 625 O O . GLN A 1 81 ? 30.85452 34.84429 64.61860 1.000 44.24641 81 GLN A O 1
ATOM 631 N N . MET A 1 82 ? 29.45279 34.08386 63.01746 1.000 35.23714 82 MET A N 1
ATOM 632 C CA . MET A 1 82 ? 29.97584 34.93533 61.95380 1.000 50.65197 82 MET A CA 1
ATOM 633 C C . MET A 1 82 ? 28.82816 35.63891 61.24580 1.000 46.97420 82 MET A C 1
ATOM 634 O O . MET A 1 82 ? 27.77298 35.04190 61.02891 1.000 61.93117 82 MET A O 1
ATOM 639 N N . ASN A 1 83 ? 29.04962 36.89953 60.86590 1.000 50.19169 83 ASN A N 1
ATOM 640 C CA . ASN A 1 83 ? 28.05647 37.72476 60.19070 1.000 44.80589 83 ASN A CA 1
ATOM 641 C C . ASN A 1 83 ? 28.56548 38.16536 58.82847 1.000 49.39219 83 ASN A C 1
ATOM 642 O O . ASN A 1 83 ? 29.76550 38.11084 58.54221 1.000 53.93484 83 ASN A O 1
ATOM 647 N N . SER A 1 84 ? 27.62752 38.64590 58.01088 1.000 45.91426 84 SER A N 1
ATOM 648 C CA . SER A 1 84 ? 27.92325 39.21577 56.69635 1.000 51.93369 84 SER A CA 1
ATOM 649 C C . SER A 1 84 ? 28.76301 38.25127 55.87043 1.000 49.22347 84 SER A C 1
ATOM 650 O O . SER A 1 84 ? 29.82655 38.59950 55.35423 1.000 51.09541 84 SER A O 1
ATOM 653 N N . LEU A 1 85 ? 28.27826 37.01537 55.76471 1.000 49.72164 85 LEU A N 1
ATOM 654 C CA . LEU A 1 85 ? 29.02614 35.98331 55.06534 1.000 47.60363 85 LEU A CA 1
ATOM 655 C C . LEU A 1 85 ? 29.01688 36.23916 53.56575 1.000 45.87748 85 LEU A C 1
ATOM 656 O O . LEU A 1 85 ? 28.06712 36.79277 53.01216 1.000 52.14523 85 LEU A O 1
ATOM 661 N N . ARG A 1 86 ? 30.09547 35.83198 52.91324 1.000 41.95982 86 ARG A N 1
ATOM 662 C CA . ARG A 1 86 ? 30.27800 35.97103 51.47737 1.000 42.01170 86 ARG A CA 1
ATOM 663 C C . ARG A 1 86 ? 30.70804 34.62704 50.89907 1.000 43.27314 86 ARG A C 1
ATOM 664 O O . ARG A 1 86 ? 30.95254 33.66789 51.62938 1.000 42.94779 86 ARG A O 1
ATOM 672 N N . ALA A 1 87 ? 30.81515 34.56691 49.56924 1.000 41.66273 87 ALA A N 1
ATOM 673 C CA . ALA A 1 87 ? 31.20752 33.32278 48.91432 1.000 45.63828 87 ALA A CA 1
ATOM 674 C C . ALA A 1 87 ? 32.53892 32.78837 49.44569 1.000 53.82266 87 ALA A C 1
ATOM 675 O O . ALA A 1 87 ? 32.70603 31.56949 49.58561 1.000 46.30458 87 ALA A O 1
ATOM 677 N N . GLU A 1 88 ? 33.47760 33.68405 49.76876 1.000 43.37751 88 GLU A N 1
ATOM 678 C CA . GLU A 1 88 ? 34.75872 33.31863 50.36820 1.000 43.04091 88 GLU A CA 1
ATOM 679 C C . GLU A 1 88 ? 34.61454 32.48407 51.63446 1.000 41.64793 88 GLU A C 1
ATOM 680 O O . GLU A 1 88 ? 35.50715 31.68823 51.95616 1.000 45.64857 88 GLU A O 1
ATOM 686 N N . ASP A 1 89 ? 33.52818 32.66266 52.36708 1.000 34.71335 89 ASP A N 1
ATOM 687 C CA . ASP A 1 89 ? 33.34616 31.98704 53.63812 1.000 40.18347 89 ASP A CA 1
ATOM 688 C C . ASP A 1 89 ? 32.84113 30.55460 53.49440 1.000 31.60277 89 ASP A C 1
ATOM 689 O O . ASP A 1 89 ? 32.70707 29.86755 54.50883 1.000 35.84207 89 ASP A O 1
ATOM 694 N N . THR A 1 90 ? 32.58673 30.07968 52.27221 1.000 35.97054 90 THR A N 1
ATOM 695 C CA . THR A 1 90 ? 32.28395 28.66426 52.05927 1.000 45.44018 90 THR A CA 1
ATOM 696 C C . THR A 1 90 ? 33.50445 27.83052 52.41390 1.000 36.78239 90 THR A C 1
ATOM 697 O O . THR A 1 90 ? 34.55695 27.96395 51.78142 1.000 45.17630 90 THR A O 1
ATOM 701 N N . ALA A 1 91 ? 33.37133 26.96270 53.40995 1.000 33.70816 91 ALA A N 1
ATOM 702 C CA . ALA A 1 91 ? 34.52633 26.17920 53.83560 1.000 35.35480 91 ALA A CA 1
ATOM 703 C C . ALA A 1 91 ? 34.08364 25.05442 54.75473 1.000 28.88660 91 ALA A C 1
ATOM 704 O O . ALA A 1 91 ? 32.96774 25.06163 55.27697 1.000 33.28382 91 ALA A O 1
ATOM 706 N N . MET A 1 92 ? 34.99031 24.09806 54.96242 1.000 31.43914 92 MET A N 1
ATOM 707 C CA . MET A 1 92 ? 34.90641 23.18727 56.09677 1.000 31.82584 92 MET A CA 1
ATOM 708 C C . MET A 1 92 ? 35.36602 23.92236 57.34940 1.000 32.00823 92 MET A C 1
ATOM 709 O O . MET A 1 92 ? 36.46022 24.48274 57.37547 1.000 34.39352 92 MET A O 1
ATOM 714 N N . TYR A 1 93 ? 34.55346 23.89870 58.39242 1.000 33.70839 93 TYR A N 1
ATOM 715 C CA . TYR A 1 93 ? 34.87686 24.55526 59.64940 1.000 28.09742 93 TYR A CA 1
ATOM 716 C C . TYR A 1 93 ? 35.20966 23.49609 60.68101 1.000 34.57803 93 TYR A C 1
ATOM 717 O O . TYR A 1 93 ? 34.43566 22.55467 60.87853 1.000 39.11481 93 TYR A O 1
ATOM 726 N N . TYR A 1 94 ? 36.36101 23.64127 61.32482 1.000 30.41789 94 TYR A N 1
ATOM 727 C CA . TYR A 1 94 ? 36.82778 22.66012 62.28881 1.000 28.18858 94 TYR A CA 1
ATOM 728 C C . TYR A 1 94 ? 37.03455 23.29496 63.65396 1.000 31.00184 94 TYR A C 1
ATOM 729 O O . TYR A 1 94 ? 37.31992 24.49135 63.78339 1.000 37.34850 94 TYR A O 1
ATOM 738 N N . CYS A 1 95 ? 36.92698 22.44977 64.66065 1.000 34.09301 95 CYS A N 1
ATOM 739 C CA . CYS A 1 95 ? 37.21512 22.76298 66.04881 1.000 34.09091 95 CYS A CA 1
ATOM 740 C C . CYS A 1 95 ? 38.50073 22.02315 66.41054 1.000 34.68518 95 CYS A C 1
ATOM 741 O O . CYS A 1 95 ? 38.57987 20.80307 66.23546 1.000 32.20355 95 CYS A O 1
ATOM 744 N N . VAL A 1 96 ? 39.51476 22.75099 66.87640 1.000 34.64837 96 VAL A N 1
ATOM 745 C CA . VAL A 1 96 ? 40.84190 22.18856 67.10839 1.000 25.32393 96 VAL A CA 1
ATOM 746 C C . VAL A 1 96 ? 41.29483 22.55101 68.51471 1.000 37.94098 96 VAL A C 1
ATOM 747 O O . VAL A 1 96 ? 41.39713 23.73670 68.85491 1.000 40.64326 96 VAL A O 1
ATOM 751 N N . SER A 1 97 ? 41.58677 21.53216 69.32065 1.000 31.55381 97 SER A N 1
ATOM 752 C CA . SER A 1 97 ? 42.18293 21.72652 70.63335 1.000 36.14824 97 SER A CA 1
ATOM 753 C C . SER A 1 97 ? 43.69358 21.91205 70.49634 1.000 39.25174 97 SER A C 1
ATOM 754 O O . SER A 1 97 ? 44.34601 21.17839 69.74981 1.000 31.27062 97 SER A O 1
ATOM 757 N N . ASN A 1 98 ? 44.23717 22.90864 71.20895 1.000 34.15192 98 ASN A N 1
ATOM 758 C CA . ASN A 1 98 ? 45.68316 23.15812 71.27924 1.000 34.05168 98 ASN A CA 1
ATOM 759 C C . ASN A 1 98 ? 46.29818 23.34446 69.88913 1.000 30.70280 98 ASN A C 1
ATOM 760 O O . ASN A 1 98 ? 47.36758 22.81712 69.57189 1.000 32.35086 98 ASN A O 1
ATOM 765 N N . TRP A 1 99 ? 45.60353 24.13710 69.07110 1.000 25.46221 99 TRP A N 1
ATOM 766 C CA . TRP A 1 99 ? 46.04828 24.46280 67.72088 1.000 28.37256 99 TRP A CA 1
ATOM 767 C C . TRP A 1 99 ? 47.42215 25.12222 67.72673 1.000 28.94215 99 TRP A C 1
ATOM 768 O O . TRP A 1 99 ? 48.21471 24.92481 66.80298 1.000 31.65367 99 TRP A O 1
ATOM 779 N N . ALA A 1 100 ? 47.71605 25.92616 68.74781 1.000 27.22685 100 ALA A N 1
ATOM 780 C CA . ALA A 1 100 ? 48.97308 26.66144 68.77720 1.000 34.04459 100 ALA A CA 1
ATOM 781 C C . ALA A 1 100 ? 50.17892 25.75469 69.00796 1.000 37.47654 100 ALA A C 1
ATOM 782 O O . ALA A 1 100 ? 51.31583 26.20373 68.81248 1.000 36.57248 100 ALA A O 1
ATOM 784 N N . SER A 1 101 ? 49.96032 24.49970 69.39945 1.000 27.30292 101 SER A N 1
ATOM 785 C CA . SER A 1 101 ? 51.03392 23.54671 69.64092 1.000 23.14363 101 SER A CA 1
ATOM 786 C C . SER A 1 101 ? 51.55290 22.88403 68.37178 1.000 29.09871 101 SER A C 1
ATOM 787 O O . SER A 1 101 ? 52.51058 22.10624 68.44941 1.000 29.53998 101 SER A O 1
ATOM 790 N N . GLY A 1 102 ? 50.96376 23.16875 67.21239 1.000 26.31776 102 GLY A N 1
ATOM 791 C CA . GLY A 1 102 ? 51.39289 22.56476 65.96514 1.000 28.33558 102 GLY A CA 1
ATOM 792 C C . GLY A 1 102 ? 50.71234 21.22737 65.69898 1.000 26.63395 102 GLY A C 1
ATOM 793 O O . GLY A 1 102 ? 50.04376 20.64887 66.55251 1.000 26.65241 102 GLY A O 1
ATOM 794 N N . SER A 1 103 ? 50.89910 20.72564 64.47769 1.000 29.78038 103 SER A N 1
ATOM 795 C CA . SER A 1 103 ? 50.22807 19.50767 64.03536 1.000 27.15642 103 SER A CA 1
ATOM 796 C C . SER A 1 103 ? 50.61673 18.26031 64.82278 1.000 34.29741 103 SER A C 1
ATOM 797 O O . SER A 1 103 ? 49.94332 17.23538 64.67786 1.000 31.23462 103 SER A O 1
ATOM 800 N N . THR A 1 104 ? 51.65749 18.30045 65.65159 1.000 29.58673 104 THR A N 1
ATOM 801 C CA . THR A 1 104 ? 51.98629 17.12645 66.45633 1.000 35.90852 104 THR A CA 1
ATOM 802 C C . THR A 1 104 ? 51.46982 17.22240 67.87644 1.000 44.17048 104 THR A C 1
ATOM 803 O O . THR A 1 104 ? 51.64084 16.26674 68.63901 1.000 46.20327 104 THR A O 1
ATOM 807 N N . GLY A 1 105 ? 50.86611 18.34480 68.25940 1.000 34.81979 105 GLY A N 1
ATOM 808 C CA . GLY A 1 105 ? 50.36987 18.45576 69.61441 1.000 31.95983 105 GLY A CA 1
ATOM 809 C C . GLY A 1 105 ? 48.93310 18.91701 69.73729 1.000 41.38756 105 GLY A C 1
ATOM 810 O O . GLY A 1 105 ? 48.52409 19.36874 70.81210 1.000 37.97401 105 GLY A O 1
ATOM 811 N N . ASP A 1 106 ? 48.15651 18.80620 68.66082 1.000 36.96298 106 ASP A N 1
ATOM 812 C CA . ASP A 1 106 ? 46.79034 19.31150 68.62053 1.000 41.46260 106 ASP A CA 1
ATOM 813 C C . ASP A 1 106 ? 45.79742 18.16031 68.47413 1.000 36.11761 106 ASP A C 1
ATOM 814 O O . ASP A 1 106 ? 46.17032 17.01382 68.21596 1.000 39.64008 106 ASP A O 1
ATOM 819 N N . TYR A 1 107 ? 44.51346 18.48847 68.62345 1.000 37.86657 107 TYR A N 1
ATOM 820 C CA . TYR A 1 107 ? 43.44173 17.50700 68.51872 1.000 38.99024 107 TYR A CA 1
ATOM 821 C C . TYR A 1 107 ? 42.28630 18.09127 67.71738 1.000 41.03136 107 TYR A C 1
ATOM 822 O O . TYR A 1 107 ? 41.72412 19.12975 68.09409 1.000 29.55302 107 TYR A O 1
ATOM 831 N N . TRP A 1 108 ? 41.91691 17.39387 66.63888 1.000 28.98699 108 TRP A N 1
ATOM 832 C CA . TRP A 1 108 ? 41.00138 17.89018 65.61829 1.000 32.40498 108 TRP A CA 1
ATOM 833 C C . TRP A 1 108 ? 39.59801 17.29271 65.74554 1.000 38.36927 108 TRP A C 1
ATOM 834 O O . TRP A 1 108 ? 39.44004 16.10163 66.01808 1.000 37.40744 108 TRP A O 1
ATOM 845 N N . GLY A 1 109 ? 38.57546 18.12725 65.53423 1.000 39.17404 109 GLY A N 1
ATOM 846 C CA . GLY A 1 109 ? 37.22361 17.63550 65.35699 1.000 37.75608 109 GLY A CA 1
ATOM 847 C C . GLY A 1 109 ? 37.01498 17.09522 63.95055 1.000 32.34643 109 GLY A C 1
ATOM 848 O O . GLY A 1 109 ? 37.92664 17.04233 63.12827 1.000 47.13267 109 GLY A O 1
ATOM 849 N N . GLN A 1 110 ? 35.77503 16.70469 63.65891 1.000 40.19361 110 GLN A N 1
ATOM 850 C CA . GLN A 1 110 ? 35.50597 16.08726 62.36096 1.000 43.87126 110 GLN A CA 1
ATOM 851 C C . GLN A 1 110 ? 35.20649 17.11152 61.28031 1.000 31.46247 110 GLN A C 1
ATOM 852 O O . GLN A 1 110 ? 35.38992 16.82580 60.09141 1.000 39.46050 110 GLN A O 1
ATOM 858 N N . GLY A 1 111 ? 34.74523 18.29219 61.66528 1.000 35.32345 111 GLY A N 1
ATOM 859 C CA . GLY A 1 111 ? 34.43484 19.33316 60.71491 1.000 27.40898 111 GLY A CA 1
ATOM 860 C C . GLY A 1 111 ? 32.95257 19.38348 60.36825 1.000 44.35143 111 GLY A C 1
ATOM 861 O O . GLY A 1 111 ? 32.22264 18.39004 60.44076 1.000 43.75932 111 GLY A O 1
ATOM 862 N N . THR A 1 112 ? 32.50778 20.57685 59.98639 1.000 34.05543 112 THR A N 1
ATOM 863 C CA . THR A 1 112 ? 31.16730 20.78902 59.47684 1.000 37.54022 112 THR A CA 1
ATOM 864 C C . THR A 1 112 ? 31.25354 21.75169 58.30340 1.000 42.65957 112 THR A C 1
ATOM 865 O O . THR A 1 112 ? 31.95896 22.76235 58.37155 1.000 33.43700 112 THR A O 1
ATOM 869 N N . LEU A 1 113 ? 30.55751 21.42095 57.21806 1.000 32.20218 113 LEU A N 1
ATOM 870 C CA . LEU A 1 113 ? 30.63290 22.20604 55.99368 1.000 33.15132 113 LEU A CA 1
ATOM 871 C C . LEU A 1 113 ? 29.64092 23.36220 56.05122 1.000 39.92719 113 LEU A C 1
ATOM 872 O O . LEU A 1 113 ? 28.48495 23.18067 56.45323 1.000 34.16234 113 LEU A O 1
ATOM 877 N N . VAL A 1 114 ? 30.09907 24.55232 55.67283 1.000 31.52547 114 VAL A N 1
ATOM 878 C CA . VAL A 1 114 ? 29.24366 25.72839 55.54790 1.000 29.22000 114 VAL A CA 1
ATOM 879 C C . VAL A 1 114 ? 29.32953 26.19576 54.10442 1.000 45.01414 114 VAL A C 1
ATOM 880 O O . VAL A 1 114 ? 30.42999 26.44596 53.59827 1.000 37.21882 114 VAL A O 1
ATOM 884 N N . THR A 1 115 ? 28.17769 26.29744 53.43783 1.000 37.72982 115 THR A N 1
ATOM 885 C CA . THR A 1 115 ? 28.10828 26.68258 52.03167 1.000 45.53253 115 THR A CA 1
ATOM 886 C C . THR A 1 115 ? 27.31389 27.97528 51.90612 1.000 44.46155 115 THR A C 1
ATOM 887 O O . THR A 1 115 ? 26.21831 28.09357 52.46353 1.000 46.83124 115 THR A O 1
ATOM 891 N N . VAL A 1 116 ? 27.87168 28.93963 51.18135 1.000 45.27102 116 VAL A N 1
ATOM 892 C CA . VAL A 1 116 ? 27.25282 30.23943 50.94662 1.000 40.61369 116 VAL A CA 1
ATOM 893 C C . VAL A 1 116 ? 26.95992 30.34945 49.45326 1.000 57.41793 116 VAL A C 1
ATOM 894 O O . VAL A 1 116 ? 27.87490 30.19382 48.63206 1.000 58.70541 116 VAL A O 1
ATOM 898 N N . SER A 1 117 ? 25.68845 30.57706 49.10070 1.000 64.93522 117 SER A N 1
ATOM 899 C CA . SER A 1 117 ? 25.30787 31.12430 47.79277 1.000 75.40132 117 SER A CA 1
ATOM 900 C C . SER A 1 117 ? 23.80625 31.39685 47.79250 1.000 71.98343 117 SER A C 1
ATOM 901 O O . SER A 1 117 ? 23.11904 31.22123 48.80580 1.000 66.07676 117 SER A O 1
ATOM 904 N N . SER A 1 118 ? 23.30253 31.81923 46.62996 1.000 97.80005 118 SER A N 1
ATOM 905 C CA . SER A 1 118 ? 21.91221 32.24956 46.43697 1.000 86.64207 118 SER A CA 1
ATOM 906 C C . SER A 1 118 ? 20.92125 31.08863 46.32757 1.000 79.92309 118 SER A C 1
ATOM 907 O O . SER A 1 118 ? 20.01416 31.10530 45.48612 1.000 67.80560 118 SER A O 1
ATOM 910 N N . ARG B 2 10 ? 68.10837 -1.05637 83.60965 1.000 89.27309 328 ARG B N 1
ATOM 911 C CA . ARG B 2 10 ? 68.86458 -1.72015 82.54981 1.000 92.65179 328 ARG B CA 1
ATOM 912 C C . ARG B 2 10 ? 69.21481 -0.73774 81.42780 1.000 81.73723 328 ARG B C 1
ATOM 913 O O . ARG B 2 10 ? 68.38288 0.10551 81.05767 1.000 81.41903 328 ARG B O 1
ATOM 921 N N . PHE B 2 11 ? 70.45451 -0.85884 80.91895 1.000 72.92532 329 PHE B N 1
ATOM 922 C CA . PHE B 2 11 ? 70.94438 -0.02817 79.81641 1.000 64.18270 329 PHE B CA 1
ATOM 923 C C . PHE B 2 11 ? 70.04585 -0.16501 78.58696 1.000 68.63878 329 PHE B C 1
ATOM 924 O O . PHE B 2 11 ? 69.61222 -1.27046 78.26621 1.000 71.09635 329 PHE B O 1
ATOM 932 N N . PRO B 2 12 ? 69.83020 0.90978 77.82537 1.000 75.03171 330 PRO B N 1
ATOM 933 C CA . PRO B 2 12 ? 68.87204 0.84933 76.71191 1.000 58.24255 330 PRO B CA 1
ATOM 934 C C . PRO B 2 12 ? 69.41379 0.24923 75.41627 1.000 58.22094 330 PRO B C 1
ATOM 935 O O . PRO B 2 12 ? 70.62040 0.10569 75.20084 1.000 58.83163 330 PRO B O 1
ATOM 939 N N . ASN B 2 13 ? 68.46757 -0.09686 74.53767 1.000 70.22529 331 ASN B N 1
ATOM 940 C CA . ASN B 2 13 ? 68.78578 -0.45461 73.15984 1.000 85.95232 331 ASN B CA 1
ATOM 941 C C . ASN B 2 13 ? 68.99271 0.83090 72.37028 1.000 84.27519 331 ASN B C 1
ATOM 942 O O . ASN B 2 13 ? 68.19636 1.77580 72.47908 1.000 80.21675 331 ASN B O 1
ATOM 947 N N . ILE B 2 14 ? 70.07512 0.88842 71.60089 1.000 56.97380 332 ILE B N 1
ATOM 948 C CA . ILE B 2 14 ? 70.31959 2.06001 70.76916 1.000 59.16744 332 ILE B CA 1
ATOM 949 C C . ILE B 2 14 ? 70.60280 1.55548 69.36242 1.000 57.71297 332 ILE B C 1
ATOM 950 O O . ILE B 2 14 ? 71.76405 1.38260 68.96988 1.000 69.19736 332 ILE B O 1
ATOM 955 N N . THR B 2 15 ? 69.53952 1.27846 68.60876 1.000 50.25212 333 THR B N 1
ATOM 956 C CA . THR B 2 15 ? 69.69237 0.73795 67.26018 1.000 72.35343 333 THR B CA 1
ATOM 957 C C . THR B 2 15 ? 68.90938 1.50927 66.20496 1.000 59.41779 333 THR B C 1
ATOM 958 O O . THR B 2 15 ? 69.42688 1.70608 65.10147 1.000 60.02733 333 THR B O 1
ATOM 962 N N . ASN B 2 16 ? 67.68682 1.95014 66.51321 1.000 40.33047 334 ASN B N 1
ATOM 963 C CA . ASN B 2 16 ? 66.88435 2.72307 65.56901 1.000 55.60147 334 ASN B CA 1
ATOM 964 C C . ASN B 2 16 ? 67.50404 4.09381 65.29745 1.000 55.01785 334 ASN B C 1
ATOM 965 O O . ASN B 2 16 ? 68.17665 4.68071 66.14867 1.000 43.73147 334 ASN B O 1
ATOM 970 N N . LEU B 2 17 ? 67.25904 4.61115 64.09844 1.000 45.42046 335 LEU B N 1
ATOM 971 C CA . LEU B 2 17 ? 67.62355 5.98212 63.77560 1.000 56.13339 335 LEU B CA 1
ATOM 972 C C . LEU B 2 17 ? 66.65005 6.94639 64.44257 1.000 47.45821 335 LEU B C 1
ATOM 973 O O . LEU B 2 17 ? 65.44547 6.68233 64.51267 1.000 38.45039 335 LEU B O 1
ATOM 978 N N . CYS B 2 18 ? 67.17656 8.06034 64.94527 1.000 53.94129 336 CYS B N 1
ATOM 979 C CA . CYS B 2 18 ? 66.32094 9.02056 65.62880 1.000 42.92700 336 CYS B CA 1
ATOM 980 C C . CYS B 2 18 ? 65.30498 9.60226 64.65328 1.000 42.28051 336 CYS B C 1
ATOM 981 O O . CYS B 2 18 ? 65.65970 9.96190 63.52002 1.000 41.52735 336 CYS B O 1
ATOM 984 N N . PRO B 2 19 ? 64.02763 9.71147 65.05721 1.000 41.66206 337 PRO B N 1
ATOM 985 C CA . PRO B 2 19 ? 62.94287 10.18482 64.16924 1.000 46.14174 337 PRO B CA 1
ATOM 986 C C . PRO B 2 19 ? 62.86613 11.70720 64.09019 1.000 49.48957 337 PRO B C 1
ATOM 987 O O . PRO B 2 19 ? 61.85246 12.34889 64.43088 1.000 40.51167 337 PRO B O 1
ATOM 991 N N . PHE B 2 20 ? 63.96132 12.31498 63.61049 1.000 36.81087 338 PHE B N 1
ATOM 992 C CA . PHE B 2 20 ? 64.00354 13.76449 63.43551 1.000 39.14618 338 PHE B CA 1
ATOM 993 C C . PHE B 2 20 ? 62.97453 14.23909 62.42269 1.000 43.81238 338 PHE B C 1
ATOM 994 O O . PHE B 2 20 ? 62.58253 15.41372 62.44805 1.000 37.93487 338 PHE B O 1
ATOM 1002 N N . GLY B 2 21 ? 62.56837 13.36487 61.49304 1.000 37.94789 339 GLY B N 1
ATOM 1003 C CA . GLY B 2 21 ? 61.61653 13.77454 60.47340 1.000 37.53458 339 GLY B CA 1
ATOM 1004 C C . GLY B 2 21 ? 60.26718 14.14861 61.04927 1.000 40.72660 339 GLY B C 1
ATOM 1005 O O . GLY B 2 21 ? 59.58205 15.02424 60.51667 1.000 35.53118 339 GLY B O 1
ATOM 1006 N N . GLU B 2 22 ? 59.87190 13.50630 62.15152 1.000 41.67774 340 GLU B N 1
ATOM 1007 C CA . GLU B 2 22 ? 58.60367 13.84175 62.78663 1.000 39.47802 340 GLU B CA 1
ATOM 1008 C C . GLU B 2 22 ? 58.60001 15.25668 63.34128 1.000 42.65636 340 GLU B C 1
ATOM 1009 O O . GLU B 2 22 ? 57.52616 15.82651 63.55139 1.000 38.26979 340 GLU B O 1
ATOM 1015 N N . VAL B 2 23 ? 59.77420 15.82855 63.59366 1.000 38.03015 341 VAL B N 1
ATOM 1016 C CA . VAL B 2 23 ? 59.87486 17.19337 64.08758 1.000 38.01243 341 VAL B CA 1
ATOM 1017 C C . VAL B 2 23 ? 60.07066 18.11914 62.89647 1.000 37.34094 341 VAL B C 1
ATOM 1018 O O . VAL B 2 23 ? 59.24049 18.99646 62.63216 1.000 35.97464 341 VAL B O 1
ATOM 1022 N N . PHE B 2 24 ? 61.16194 17.89900 62.15767 1.000 30.50821 342 PHE B N 1
ATOM 1023 C CA . PHE B 2 24 ? 61.57309 18.82485 61.10958 1.000 30.60699 342 PHE B CA 1
ATOM 1024 C C . PHE B 2 24 ? 60.57823 18.88314 59.96656 1.000 31.43556 342 PHE B C 1
ATOM 1025 O O . PHE B 2 24 ? 60.47875 19.91190 59.29265 1.000 32.69431 342 PHE B O 1
ATOM 1033 N N . ASN B 2 25 ? 59.84077 17.80379 59.72438 1.000 32.56166 343 ASN B N 1
ATOM 1034 C CA . ASN B 2 25 ? 58.93541 17.73778 58.58489 1.000 28.86967 343 ASN B CA 1
ATOM 1035 C C . ASN B 2 25 ? 57.46388 17.81287 58.99698 1.000 34.70061 343 ASN B C 1
ATOM 1036 O O . ASN B 2 25 ? 56.59008 17.57912 58.15939 1.000 34.74465 343 ASN B O 1
ATOM 1041 N N . ALA B 2 26 ? 57.17154 18.14528 60.25819 1.000 28.64178 344 ALA B N 1
ATOM 1042 C CA . ALA B 2 26 ? 55.78924 18.34086 60.67119 1.000 30.06938 344 ALA B CA 1
ATOM 1043 C C . ALA B 2 26 ? 55.10278 19.35933 59.77418 1.000 28.67274 344 ALA B C 1
ATOM 1044 O O . ALA B 2 26 ? 55.72154 20.29798 59.26879 1.000 34.79947 344 ALA B O 1
ATOM 1046 N N . THR B 2 27 ? 53.80383 19.14531 59.57480 1.000 33.23620 345 THR B N 1
ATOM 1047 C CA . THR B 2 27 ? 53.01435 19.95882 58.65404 1.000 36.18976 345 THR B CA 1
ATOM 1048 C C . THR B 2 27 ? 52.93030 21.41024 59.11285 1.000 33.50684 345 THR B C 1
ATOM 1049 O O . THR B 2 27 ? 53.11183 22.33919 58.31574 1.000 28.81846 345 THR B O 1
ATOM 1053 N N . ARG B 2 28 ? 52.63749 21.62245 60.39117 1.000 25.65618 346 ARG B N 1
ATOM 1054 C CA . ARG B 2 28 ? 52.39429 22.94429 60.94392 1.000 33.93138 346 ARG B CA 1
ATOM 1055 C C . ARG B 2 28 ? 53.17726 23.04191 62.23839 1.000 33.78443 346 ARG B C 1
ATOM 1056 O O . ARG B 2 28 ? 53.06329 22.16219 63.10111 1.000 29.21302 346 ARG B O 1
ATOM 1064 N N . PHE B 2 29 ? 53.96952 24.09884 62.37373 1.000 27.45129 347 PHE B N 1
ATOM 1065 C CA . PHE B 2 29 ? 54.74873 24.23002 63.59155 1.000 35.36376 347 PHE B CA 1
ATOM 1066 C C . PHE B 2 29 ? 53.91896 24.91253 64.67518 1.000 29.14033 347 PHE B C 1
ATOM 1067 O O . PHE B 2 29 ? 52.88107 25.52498 64.40437 1.000 29.15132 347 PHE B O 1
ATOM 1075 N N . ALA B 2 30 ? 54.37845 24.78457 65.91803 1.000 26.07733 348 ALA B N 1
ATOM 1076 C CA . ALA B 2 30 ? 53.75614 25.52672 67.00111 1.000 24.01546 348 ALA B CA 1
ATOM 1077 C C . ALA B 2 30 ? 53.99228 27.03991 66.85791 1.000 33.45372 348 ALA B C 1
ATOM 1078 O O . ALA B 2 30 ? 54.94885 27.49881 66.22430 1.000 30.42091 348 ALA B O 1
ATOM 1080 N N . SER B 2 31 ? 53.08370 27.81683 67.44604 1.000 27.41040 349 SER B N 1
ATOM 1081 C CA . SER B 2 31 ? 53.36435 29.21110 67.76873 1.000 30.73802 349 SER B CA 1
ATOM 1082 C C . SER B 2 31 ? 54.43477 29.27583 68.85541 1.000 32.43446 349 SER B C 1
ATOM 1083 O O . SER B 2 31 ? 54.43253 28.47497 69.79491 1.000 28.26382 349 SER B O 1
ATOM 1086 N N . VAL B 2 32 ? 55.32091 30.27617 68.76069 1.000 26.31457 350 VAL B N 1
ATOM 1087 C CA . VAL B 2 32 ? 56.47419 30.32443 69.66431 1.000 18.72948 350 VAL B CA 1
ATOM 1088 C C . VAL B 2 32 ? 56.05253 30.40987 71.13332 1.000 24.43416 350 VAL B C 1
ATOM 1089 O O . VAL B 2 32 ? 56.68360 29.78927 71.99668 1.000 30.18460 350 VAL B O 1
ATOM 1093 N N . TYR B 2 33 ? 54.96558 31.12529 71.44751 1.000 22.55446 351 TYR B N 1
ATOM 1094 C CA . TYR B 2 33 ? 54.53851 31.19619 72.84560 1.000 26.78669 351 TYR B CA 1
ATOM 1095 C C . TYR B 2 33 ? 54.13160 29.82845 73.37768 1.000 30.32149 351 TYR B C 1
ATOM 1096 O O . TYR B 2 33 ? 54.29644 29.56039 74.57283 1.000 29.21817 351 TYR B O 1
ATOM 1105 N N . ALA B 2 34 ? 53.59571 28.95832 72.51759 1.000 20.57857 352 ALA B N 1
ATOM 1106 C CA . ALA B 2 34 ? 53.18171 27.60814 72.89500 1.000 25.85984 352 ALA B CA 1
ATOM 1107 C C . ALA B 2 34 ? 54.16165 26.56072 72.38348 1.000 30.52957 352 ALA B C 1
ATOM 1108 O O . ALA B 2 34 ? 53.75728 25.45402 72.02960 1.000 25.91746 352 ALA B O 1
ATOM 1110 N N . TRP B 2 35 ? 55.45830 26.90114 72.34258 1.000 24.16811 353 TRP B N 1
ATOM 1111 C CA . TRP B 2 35 ? 56.44128 26.06802 71.65809 1.000 29.19218 353 TRP B CA 1
ATOM 1112 C C . TRP B 2 35 ? 56.29477 24.58959 72.02979 1.000 24.96504 353 TRP B C 1
ATOM 1113 O O . TRP B 2 35 ? 56.00739 24.23023 73.17434 1.000 26.43585 353 TRP B O 1
ATOM 1124 N N . ASN B 2 36 ? 56.47460 23.73192 71.04072 1.000 23.22194 354 ASN B N 1
ATOM 1125 C CA . ASN B 2 36 ? 56.25131 22.30409 71.20078 1.000 28.06765 354 ASN B CA 1
ATOM 1126 C C . ASN B 2 36 ? 57.56109 21.60340 71.52933 1.000 29.04764 354 ASN B C 1
ATOM 1127 O O . ASN B 2 36 ? 58.57108 21.85230 70.87101 1.000 37.02527 354 ASN B O 1
ATOM 1132 N N . ARG B 2 37 ? 57.53984 20.73256 72.54476 1.000 28.79870 355 ARG B N 1
ATOM 1133 C CA . ARG B 2 37 ? 58.68374 19.90082 72.91854 1.000 29.28935 355 ARG B CA 1
ATOM 1134 C C . ARG B 2 37 ? 58.40845 18.43219 72.60376 1.000 28.88334 355 ARG B C 1
ATOM 1135 O O . ARG B 2 37 ? 57.32745 17.91373 72.91123 1.000 24.80764 355 ARG B O 1
ATOM 1143 N N . LYS B 2 38 ? 59.38220 17.75786 71.99826 1.000 34.67579 356 LYS B N 1
ATOM 1144 C CA . LYS B 2 38 ? 59.29706 16.31937 71.76977 1.000 30.67718 356 LYS B CA 1
ATOM 1145 C C . LYS B 2 38 ? 60.54515 15.65344 72.31914 1.000 34.01330 356 LYS B C 1
ATOM 1146 O O . LYS B 2 38 ? 61.66151 16.10051 72.03624 1.000 31.02728 356 LYS B O 1
ATOM 1152 N N . ARG B 2 39 ? 60.35637 14.60144 73.11684 1.000 37.41830 357 ARG B N 1
ATOM 1153 C CA . ARG B 2 39 ? 61.47566 13.86753 73.69261 1.000 33.54792 357 ARG B CA 1
ATOM 1154 C C . ARG B 2 39 ? 62.00285 12.85297 72.69190 1.000 36.54263 357 ARG B C 1
ATOM 1155 O O . ARG B 2 39 ? 61.23069 12.10523 72.08744 1.000 38.22339 357 ARG B O 1
ATOM 1163 N N . ILE B 2 40 ? 63.32286 12.82093 72.53698 1.000 38.07342 358 ILE B N 1
ATOM 1164 C CA . ILE B 2 40 ? 64.00452 11.90199 71.63267 1.000 32.45625 358 ILE B CA 1
ATOM 1165 C C . ILE B 2 40 ? 64.89631 10.99925 72.47658 1.000 35.69509 358 ILE B C 1
ATOM 1166 O O . ILE B 2 40 ? 65.70692 11.49075 73.27328 1.000 35.00226 358 ILE B O 1
ATOM 1171 N N . SER B 2 41 ? 64.72988 9.68258 72.32391 1.000 39.62952 359 SER B N 1
ATOM 1172 C CA . SER B 2 41 ? 65.41033 8.72172 73.18775 1.000 39.56618 359 SER B CA 1
ATOM 1173 C C . SER B 2 41 ? 65.56623 7.37836 72.48367 1.000 38.62016 359 SER B C 1
ATOM 1174 O O . SER B 2 41 ? 64.86391 7.07201 71.51384 1.000 35.60312 359 SER B O 1
ATOM 1177 N N . ASN B 2 42 ? 66.52153 6.58676 72.98974 1.000 42.22079 360 ASN B N 1
ATOM 1178 C CA . ASN B 2 42 ? 66.78777 5.20875 72.54201 1.000 33.49136 360 ASN B CA 1
ATOM 1179 C C . ASN B 2 42 ? 66.98765 5.12026 71.03073 1.000 33.28838 360 ASN B C 1
ATOM 1180 O O . ASN B 2 42 ? 66.34925 4.31574 70.34658 1.000 40.59749 360 ASN B O 1
ATOM 1185 N N . CYS B 2 43 ? 67.90394 5.93948 70.50446 1.000 30.76341 361 CYS B N 1
ATOM 1186 C CA . CYS B 2 43 ? 68.08669 6.00851 69.05839 1.000 28.92806 361 CYS B CA 1
ATOM 1187 C C . CYS B 2 43 ? 69.44403 6.60816 68.70368 1.000 34.89617 361 CYS B C 1
ATOM 1188 O O . CYS B 2 43 ? 70.15408 7.16239 69.54610 1.000 34.79911 361 CYS B O 1
ATOM 1191 N N . VAL B 2 44 ? 69.77089 6.51685 67.41603 1.000 39.29578 362 VAL B N 1
ATOM 1192 C CA . VAL B 2 44 ? 71.07063 6.88284 66.86351 1.000 29.20462 362 VAL B CA 1
ATOM 1193 C C . VAL B 2 44 ? 70.91105 8.19612 66.10757 1.000 40.47572 362 VAL B C 1
ATOM 1194 O O . VAL B 2 44 ? 70.22606 8.25737 65.07802 1.000 48.47770 362 VAL B O 1
ATOM 1198 N N . ALA B 2 45 ? 71.55315 9.24649 66.59612 1.000 39.66757 363 ALA B N 1
ATOM 1199 C CA . ALA B 2 45 ? 71.47731 10.55986 65.97251 1.000 34.12859 363 ALA B CA 1
ATOM 1200 C C . ALA B 2 45 ? 72.66307 10.70890 65.02147 1.000 35.24955 363 ALA B C 1
ATOM 1201 O O . ALA B 2 45 ? 73.81532 10.77922 65.46265 1.000 37.69587 363 ALA B O 1
ATOM 1203 N N . ASP B 2 46 ? 72.38065 10.72519 63.71495 1.000 35.93273 364 ASP B N 1
ATOM 1204 C CA . ASP B 2 46 ? 73.38681 10.98928 62.68507 1.000 40.92836 364 ASP B CA 1
ATOM 1205 C C . ASP B 2 46 ? 73.18892 12.42711 62.21350 1.000 41.79627 364 ASP B C 1
ATOM 1206 O O . ASP B 2 46 ? 72.29220 12.71153 61.41255 1.000 33.81709 364 ASP B O 1
ATOM 1211 N N . TYR B 2 47 ? 74.04776 13.33247 62.69553 1.000 38.26447 365 TYR B N 1
ATOM 1212 C CA . TYR B 2 47 ? 73.91045 14.74003 62.34708 1.000 41.01773 365 TYR B CA 1
ATOM 1213 C C . TYR B 2 47 ? 74.40469 15.05137 60.94371 1.000 31.34904 365 TYR B C 1
ATOM 1214 O O . TYR B 2 47 ? 73.94955 16.03354 60.35466 1.000 37.99256 365 TYR B O 1
ATOM 1223 N N . SER B 2 48 ? 75.28777 14.22814 60.37730 1.000 35.20747 366 SER B N 1
ATOM 1224 C CA . SER B 2 48 ? 75.67378 14.43367 58.98464 1.000 37.43973 366 SER B CA 1
ATOM 1225 C C . SER B 2 48 ? 74.47607 14.26300 58.07021 1.000 35.11130 366 SER B C 1
ATOM 1226 O O . SER B 2 48 ? 74.32057 14.99725 57.09013 1.000 46.66427 366 SER B O 1
ATOM 1229 N N . VAL B 2 49 ? 73.61405 13.29628 58.38429 1.000 41.56819 367 VAL B N 1
ATOM 1230 C CA . VAL B 2 49 ? 72.41694 13.04939 57.58792 1.000 39.19784 367 VAL B CA 1
ATOM 1231 C C . VAL B 2 49 ? 71.37944 14.14029 57.82102 1.000 38.22841 367 VAL B C 1
ATOM 1232 O O . VAL B 2 49 ? 70.74245 14.61942 56.87465 1.000 41.24923 367 VAL B O 1
ATOM 1236 N N . LEU B 2 50 ? 71.17582 14.53189 59.08342 1.000 33.23378 368 LEU B N 1
ATOM 1237 C CA . LEU B 2 50 ? 70.26743 15.63517 59.37424 1.000 37.85118 368 LEU B CA 1
ATOM 1238 C C . LEU B 2 50 ? 70.71322 16.91439 58.67269 1.000 41.77879 368 LEU B C 1
ATOM 1239 O O . LEU B 2 50 ? 69.89999 17.60207 58.04693 1.000 36.35950 368 LEU B O 1
ATOM 1244 N N . TYR B 2 51 ? 72.00958 17.23119 58.74143 1.000 35.82613 369 TYR B N 1
ATOM 1245 C CA . TYR B 2 51 ? 72.51109 18.48298 58.18378 1.000 35.81009 369 TYR B CA 1
ATOM 1246 C C . TYR B 2 51 ? 72.30565 18.54318 56.67289 1.000 41.28803 369 TYR B C 1
ATOM 1247 O O . TYR B 2 51 ? 72.02265 19.61388 56.11721 1.000 44.40349 369 TYR B O 1
ATOM 1256 N N . ASN B 2 52 ? 72.43965 17.40640 55.99132 1.000 47.16601 370 ASN B N 1
ATOM 1257 C CA . ASN B 2 52 ? 72.26326 17.33633 54.54471 1.000 41.36180 370 ASN B CA 1
ATOM 1258 C C . ASN B 2 52 ? 70.80691 17.11787 54.13796 1.000 40.81583 370 ASN B C 1
ATOM 1259 O O . ASN B 2 52 ? 70.50621 17.12442 52.94074 1.000 50.83125 370 ASN B O 1
ATOM 1264 N N . SER B 2 53 ? 69.89543 16.95938 55.10462 1.000 34.35682 371 SER B N 1
ATOM 1265 C CA . SER B 2 53 ? 68.49305 16.67911 54.80390 1.000 44.50512 371 SER B CA 1
ATOM 1266 C C . SER B 2 53 ? 67.77250 17.87440 54.19293 1.000 45.42216 371 SER B C 1
ATOM 1267 O O . SER B 2 53 ? 66.70611 17.69555 53.59450 1.000 49.92526 371 SER B O 1
ATOM 1270 N N . ALA B 2 54 ? 68.32335 19.07849 54.33817 1.000 38.53477 372 ALA B N 1
ATOM 1271 C CA . ALA B 2 54 ? 67.69898 20.30878 53.86370 1.000 53.60117 372 ALA B CA 1
ATOM 1272 C C . ALA B 2 54 ? 68.73688 21.41938 53.94670 1.000 47.69334 372 ALA B C 1
ATOM 1273 O O . ALA B 2 54 ? 69.82862 21.23347 54.48967 1.000 50.45029 372 ALA B O 1
ATOM 1275 N N . SER B 2 55 ? 68.37902 22.57858 53.39241 1.000 50.70850 373 SER B N 1
ATOM 1276 C CA . SER B 2 55 ? 69.22156 23.77133 53.41913 1.000 48.98092 373 SER B CA 1
ATOM 1277 C C . SER B 2 55 ? 68.80015 24.63514 54.60465 1.000 44.92220 373 SER B C 1
ATOM 1278 O O . SER B 2 55 ? 67.75785 25.29342 54.55767 1.000 56.46659 373 SER B O 1
ATOM 1281 N N . PHE B 2 56 ? 69.61216 24.63811 55.65827 1.000 39.23945 374 PHE B N 1
ATOM 1282 C CA . PHE B 2 56 ? 69.34573 25.41044 56.86401 1.000 37.52984 374 PHE B CA 1
ATOM 1283 C C . PHE B 2 56 ? 70.06366 26.75469 56.80887 1.000 43.69653 374 PHE B C 1
ATOM 1284 O O . PHE B 2 56 ? 71.20141 26.84406 56.34191 1.000 45.55170 374 PHE B O 1
ATOM 1292 N N . SER B 2 57 ? 69.39729 27.80515 57.28577 1.000 39.41956 375 SER B N 1
ATOM 1293 C CA . SER B 2 57 ? 70.04925 29.10851 57.33930 1.000 36.24857 375 SER B CA 1
ATOM 1294 C C . SER B 2 57 ? 70.77791 29.34285 58.65513 1.000 32.07424 375 SER B C 1
ATOM 1295 O O . SER B 2 57 ? 71.60210 30.25569 58.73584 1.000 36.51926 375 SER B O 1
ATOM 1298 N N . THR B 2 58 ? 70.47941 28.55237 59.68310 1.000 33.50338 376 THR B N 1
ATOM 1299 C CA . THR B 2 58 ? 71.17331 28.58777 60.96437 1.000 29.74844 376 THR B CA 1
ATOM 1300 C C . THR B 2 58 ? 71.38055 27.14549 61.40394 1.000 36.47379 376 THR B C 1
ATOM 1301 O O . THR B 2 58 ? 70.48134 26.30863 61.27638 1.000 34.43517 376 THR B O 1
ATOM 1305 N N . PHE B 2 59 ? 72.57554 26.85181 61.88328 1.000 31.11628 377 PHE B N 1
ATOM 1306 C CA . PHE B 2 59 ? 72.89636 25.54327 62.42855 1.000 30.47908 377 PHE B CA 1
ATOM 1307 C C . PHE B 2 59 ? 74.08611 25.75935 63.34001 1.000 28.18818 377 PHE B C 1
ATOM 1308 O O . PHE B 2 59 ? 75.23569 25.65409 62.90375 1.000 29.72890 377 PHE B O 1
ATOM 1316 N N . LYS B 2 60 ? 73.80943 26.13420 64.58370 1.000 27.32755 378 LYS B N 1
ATOM 1317 C CA . LYS B 2 60 ? 74.81958 26.57401 65.52746 1.000 33.82723 378 LYS B CA 1
ATOM 1318 C C . LYS B 2 60 ? 74.68024 25.75568 66.79440 1.000 29.56954 378 LYS B C 1
ATOM 1319 O O . LYS B 2 60 ? 73.56638 25.53673 67.27575 1.000 33.92140 378 LYS B O 1
ATOM 1325 N N . CYS B 2 61 ? 75.80743 25.30555 67.33940 1.000 27.81843 379 CYS B N 1
ATOM 1326 C CA . CYS B 2 61 ? 75.78773 24.50372 68.55035 1.000 30.65222 379 CYS B CA 1
ATOM 1327 C C . CYS B 2 61 ? 76.47890 25.25463 69.67793 1.000 30.68504 379 CYS B C 1
ATOM 1328 O O . CYS B 2 61 ? 77.39000 26.05954 69.45315 1.000 34.81424 379 CYS B O 1
ATOM 1331 N N . TYR B 2 62 ? 76.03253 24.96713 70.89612 1.000 29.28680 380 TYR B N 1
ATOM 1332 C CA . TYR B 2 62 ? 76.52850 25.59553 72.10626 1.000 30.10784 380 TYR B CA 1
ATOM 1333 C C . TYR B 2 62 ? 76.82396 24.52175 73.13710 1.000 33.89414 380 TYR B C 1
ATOM 1334 O O . TYR B 2 62 ? 76.12011 23.51326 73.21773 1.000 28.81530 380 TYR B O 1
ATOM 1343 N N . GLY B 2 63 ? 77.85863 24.75510 73.94009 1.000 30.67915 381 GLY B N 1
ATOM 1344 C CA . GLY B 2 63 ? 78.10692 23.89224 75.07874 1.000 25.52198 381 GLY B CA 1
ATOM 1345 C C . GLY B 2 63 ? 78.60619 22.51778 74.71333 1.000 36.96392 381 GLY B C 1
ATOM 1346 O O . GLY B 2 63 ? 78.68423 21.63808 75.57397 1.000 25.83237 381 GLY B O 1
ATOM 1347 N N . VAL B 2 64 ? 78.96514 22.31973 73.44620 1.000 34.69175 382 VAL 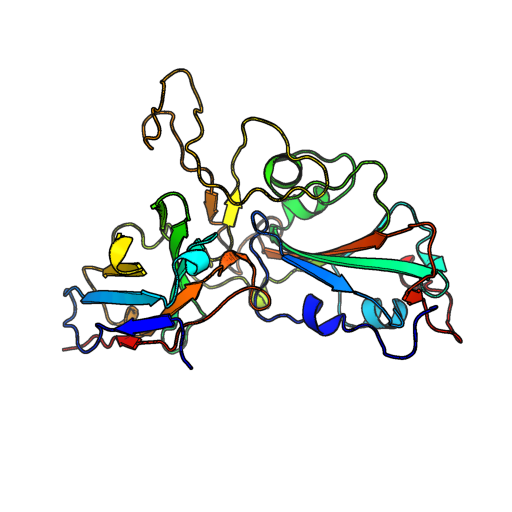B N 1
ATOM 1348 C CA . VAL B 2 64 ? 79.34808 21.01906 72.92228 1.000 30.77526 382 VAL B CA 1
ATOM 1349 C C . VAL B 2 64 ? 80.25451 21.28629 71.72826 1.000 37.34240 382 VAL B C 1
ATOM 1350 O O . VAL B 2 64 ? 80.13211 22.31479 71.06422 1.000 35.36737 382 VAL B O 1
ATOM 1354 N N . SER B 2 65 ? 81.19153 20.39351 71.48448 1.000 33.33507 383 SER B N 1
ATOM 1355 C CA . SER B 2 65 ? 82.00517 20.52006 70.27627 1.000 34.07462 383 SER B CA 1
ATOM 1356 C C . SER B 2 65 ? 81.14837 20.17321 69.06448 1.000 38.33186 383 SER B C 1
ATOM 1357 O O . SER B 2 65 ? 80.56005 19.08752 69.03156 1.000 44.39225 383 SER B O 1
ATOM 1360 N N . PRO B 2 66 ? 81.03191 21.05062 68.06209 1.000 37.39418 384 PRO B N 1
ATOM 1361 C CA . PRO B 2 66 ? 80.16955 20.69784 66.92025 1.000 38.36084 384 PRO B CA 1
ATOM 1362 C C . PRO B 2 66 ? 80.69249 19.52554 66.09975 1.000 40.59118 384 PRO B C 1
ATOM 1363 O O . PRO B 2 66 ? 79.88878 18.69300 65.66470 1.000 35.20743 384 PRO B O 1
ATOM 1367 N N . THR B 2 67 ? 82.00869 19.41845 65.88087 1.000 27.98145 385 THR B N 1
ATOM 1368 C CA . THR B 2 67 ? 82.51981 18.34616 65.03307 1.000 40.85056 385 THR B CA 1
ATOM 1369 C C . THR B 2 67 ? 82.44255 16.97387 65.69945 1.000 44.07923 385 THR B C 1
ATOM 1370 O O . THR B 2 67 ? 82.55367 15.95365 65.00771 1.000 35.93873 385 THR B O 1
ATOM 1374 N N . LYS B 2 68 ? 82.25264 16.91699 67.01346 1.000 34.96891 386 LYS B N 1
ATOM 1375 C CA . LYS B 2 68 ? 82.18374 15.65037 67.72027 1.000 36.66025 386 LYS B CA 1
ATOM 1376 C C . LYS B 2 68 ? 80.76780 15.09393 67.83244 1.000 35.44379 386 LYS B C 1
ATOM 1377 O O . LYS B 2 68 ? 80.58376 14.05841 68.47418 1.000 34.73787 386 LYS B O 1
ATOM 1383 N N . LEU B 2 69 ? 79.77800 15.71770 67.18475 1.000 27.43704 387 LEU B N 1
ATOM 1384 C CA . LEU B 2 69 ? 78.38050 15.34673 67.41834 1.000 36.93919 387 LEU B CA 1
ATOM 1385 C C . LEU B 2 69 ? 78.05550 13.92538 66.95816 1.000 36.04749 387 LEU B C 1
ATOM 1386 O O . LEU B 2 69 ? 77.13632 13.30164 67.49823 1.000 38.15544 387 LEU B O 1
ATOM 1391 N N . ASN B 2 70 ? 78.77218 13.39338 65.96762 1.000 35.94769 388 ASN B N 1
ATOM 1392 C CA . ASN B 2 70 ? 78.49643 12.02276 65.54552 1.000 40.89818 388 ASN B CA 1
ATOM 1393 C C . ASN B 2 70 ? 79.13588 10.98810 66.46419 1.000 41.19931 388 ASN B C 1
ATOM 1394 O O . ASN B 2 70 ? 78.98621 9.78820 66.21420 1.000 46.52778 388 ASN B O 1
ATOM 1399 N N . ASP B 2 71 ? 79.82464 11.42880 67.52688 1.000 35.58884 389 ASP B N 1
ATOM 1400 C CA . ASP B 2 71 ? 80.49971 10.54756 68.46678 1.000 31.98811 389 ASP B CA 1
ATOM 1401 C C . ASP B 2 71 ? 80.07244 10.74753 69.91280 1.000 36.24265 389 ASP B C 1
ATOM 1402 O O . ASP B 2 71 ? 80.59906 10.06090 70.79255 1.000 55.06688 389 ASP B O 1
ATOM 1407 N N . LEU B 2 72 ? 79.17838 11.68397 70.19638 1.000 35.86615 390 LEU B N 1
ATOM 1408 C CA . LEU B 2 72 ? 78.82472 11.99857 71.57109 1.000 38.10493 390 LEU B CA 1
ATOM 1409 C C . LEU B 2 72 ? 77.51347 11.31776 71.93066 1.000 34.44352 390 LEU B C 1
ATOM 1410 O O . LEU B 2 72 ? 76.65845 11.09731 71.07230 1.000 33.76212 390 LEU B O 1
ATOM 1415 N N . CYS B 2 73 ? 77.36018 11.00388 73.21567 1.000 31.03558 391 CYS B N 1
ATOM 1416 C CA . CYS B 2 73 ? 76.20603 10.28537 73.73065 1.000 32.90410 391 CYS B CA 1
ATOM 1417 C C . CYS B 2 73 ? 75.52872 11.11711 74.81028 1.000 38.95554 391 CYS B C 1
ATOM 1418 O O . CYS B 2 73 ? 76.19593 11.81739 75.57841 1.000 31.29315 391 CYS B O 1
ATOM 1421 N N . PHE B 2 74 ? 74.19891 11.01106 74.87367 1.000 32.93557 392 PHE B N 1
ATOM 1422 C CA . PHE B 2 74 ? 73.37335 11.81168 75.76419 1.000 37.23683 392 PHE B CA 1
ATOM 1423 C C . PHE B 2 74 ? 72.28515 10.93690 76.38391 1.000 36.11827 392 PHE B C 1
ATOM 1424 O O . PHE B 2 74 ? 71.82549 9.96544 75.78021 1.000 33.57782 392 PHE B O 1
ATOM 1432 N N . THR B 2 75 ? 71.87070 11.29242 77.60086 1.000 30.34606 393 THR B N 1
ATOM 1433 C CA . THR B 2 75 ? 70.79979 10.54827 78.25659 1.000 34.14521 393 THR B CA 1
ATOM 1434 C C . THR B 2 75 ? 69.42966 10.82262 77.62400 1.000 40.65059 393 THR B C 1
ATOM 1435 O O . THR B 2 75 ? 68.53365 9.97207 77.70427 1.000 40.68285 393 THR B O 1
ATOM 1439 N N . ASN B 2 76 ? 69.25312 11.98060 76.98455 1.000 31.03268 394 ASN B N 1
ATOM 1440 C CA . ASN B 2 76 ? 68.04228 12.31556 76.24347 1.000 33.32637 394 ASN B CA 1
ATOM 1441 C C . ASN B 2 76 ? 68.33186 13.50369 75.33686 1.000 35.77341 394 ASN B C 1
ATOM 1442 O O . ASN B 2 76 ? 69.26566 14.27705 75.57070 1.000 33.29221 394 ASN B O 1
ATOM 1447 N N . VAL B 2 77 ? 67.50621 13.64935 74.30474 1.000 31.40006 395 VAL B N 1
ATOM 1448 C CA . VAL B 2 77 ? 67.50133 14.84004 73.46514 1.000 35.96911 395 VAL B CA 1
ATOM 1449 C C . VAL B 2 77 ? 66.07067 15.36615 73.42182 1.000 32.52168 395 VAL B C 1
ATOM 1450 O O . VAL B 2 77 ? 65.12837 14.59075 73.24098 1.000 35.73517 395 VAL B O 1
ATOM 1454 N N . TYR B 2 78 ? 65.90400 16.66836 73.63769 1.000 30.72318 396 TYR B N 1
ATOM 1455 C CA . TYR B 2 78 ? 64.61347 17.33152 73.49735 1.000 25.14409 396 TYR B CA 1
ATOM 1456 C C . TYR B 2 78 ? 64.65748 18.21450 72.25949 1.000 30.91010 396 TYR B C 1
ATOM 1457 O O . TYR B 2 78 ? 65.61672 18.96838 72.06330 1.000 37.27304 396 TYR B O 1
ATOM 1466 N N . ALA B 2 79 ? 63.64329 18.09547 71.41114 1.000 26.61091 397 ALA B N 1
ATOM 1467 C CA . ALA B 2 79 ? 63.52651 18.91175 70.21041 1.000 27.76562 397 ALA B CA 1
ATOM 1468 C C . ALA B 2 79 ? 62.37172 19.88450 70.42477 1.000 30.86244 397 ALA B C 1
ATOM 1469 O O . ALA B 2 79 ? 61.21165 19.46677 70.56227 1.000 28.62892 397 ALA B O 1
ATOM 1471 N N . ASP B 2 80 ? 62.69534 21.17465 70.48133 1.000 25.39732 398 ASP B N 1
ATOM 1472 C CA . ASP B 2 80 ? 61.71025 22.23844 70.63828 1.000 29.15275 398 ASP B CA 1
ATOM 1473 C C . ASP B 2 80 ? 61.54932 22.93607 69.30165 1.000 26.70391 398 ASP B C 1
ATOM 1474 O O . ASP B 2 80 ? 62.54824 23.30672 68.67917 1.000 38.26628 398 ASP B O 1
ATOM 1479 N N . SER B 2 81 ? 60.30559 23.12493 68.86356 1.000 25.79033 399 SER B N 1
ATOM 1480 C CA . SER B 2 81 ? 60.05178 23.69111 67.54287 1.000 27.91290 399 SER B CA 1
ATOM 1481 C C . SER B 2 81 ? 58.95443 24.75618 67.58447 1.000 30.97977 399 SER B C 1
ATOM 1482 O O . SER B 2 81 ? 58.00110 24.65427 68.36261 1.000 24.25911 399 SER B O 1
ATOM 1485 N N . PHE B 2 82 ? 59.09429 25.77197 66.72932 1.000 25.62741 400 PHE B N 1
ATOM 1486 C CA . PHE B 2 82 ? 58.17307 26.89950 66.66852 1.000 28.30525 400 PHE B CA 1
ATOM 1487 C C . PHE B 2 82 ? 58.51793 27.73032 65.43985 1.000 26.21919 400 PHE B C 1
ATOM 1488 O O . PHE B 2 82 ? 59.50457 27.46905 64.74761 1.000 29.42039 400 PHE B O 1
ATOM 1496 N N . VAL B 2 83 ? 57.67942 28.72678 65.16223 1.000 24.88322 401 VAL B N 1
ATOM 1497 C CA . VAL B 2 83 ? 57.90899 29.68641 64.08764 1.000 28.70756 401 VAL B CA 1
ATOM 1498 C C . VAL B 2 83 ? 58.07327 31.07813 64.69236 1.000 34.03873 401 VAL B C 1
ATOM 1499 O O . VAL B 2 83 ? 57.34642 31.44316 65.62341 1.000 25.23351 401 VAL B O 1
ATOM 1503 N N . ILE B 2 84 ? 59.06546 31.82569 64.19058 1.000 27.62796 402 ILE B N 1
ATOM 1504 C CA . ILE B 2 84 ? 59.27914 33.24093 64.46835 1.000 24.67604 402 ILE B CA 1
ATOM 1505 C C . ILE B 2 84 ? 59.63134 33.92521 63.15111 1.000 26.43745 402 ILE B C 1
ATOM 1506 O O . ILE B 2 84 ? 59.78082 33.27368 62.11249 1.000 28.37498 402 ILE B O 1
ATOM 1511 N N . ARG B 2 85 ? 59.74734 35.25181 63.17594 1.000 19.82847 403 ARG B N 1
ATOM 1512 C CA . ARG B 2 85 ? 60.16762 35.94995 61.97267 1.000 24.82848 403 ARG B CA 1
ATOM 1513 C C . ARG B 2 85 ? 61.69333 36.05713 61.92703 1.000 33.40718 403 ARG B C 1
ATOM 1514 O O . ARG B 2 85 ? 62.38363 35.93069 62.94798 1.000 22.77648 403 ARG B O 1
ATOM 1522 N N . GLY B 2 86 ? 62.20589 36.26870 60.70813 1.000 28.03294 404 GLY B N 1
ATOM 1523 C CA . GLY B 2 86 ? 63.64729 36.19403 60.46757 1.000 27.62868 404 GLY B CA 1
ATOM 1524 C C . GLY B 2 86 ? 64.47985 37.00483 61.44615 1.000 33.52358 404 GLY B C 1
ATOM 1525 O O . GLY B 2 86 ? 65.42740 36.48339 62.04380 1.000 35.05866 404 GLY B O 1
ATOM 1526 N N . ASP B 2 87 ? 64.11476 38.28281 61.65296 1.000 28.15503 405 ASP B N 1
ATOM 1527 C CA . ASP B 2 87 ? 64.87785 39.18418 62.52458 1.000 42.43092 405 ASP B CA 1
ATOM 1528 C C . ASP B 2 87 ? 65.00168 38.68004 63.95862 1.000 40.31221 405 ASP B C 1
ATOM 1529 O O . ASP B 2 87 ? 65.84236 39.19263 64.70360 1.000 31.95020 405 ASP B O 1
ATOM 1534 N N . GLU B 2 88 ? 64.17395 37.72294 64.37404 1.000 28.54903 406 GLU B N 1
ATOM 1535 C CA . GLU B 2 88 ? 64.19437 37.23318 65.73857 1.000 29.30737 406 GLU B CA 1
ATOM 1536 C C . GLU B 2 88 ? 64.99392 35.94915 65.90327 1.000 32.29641 406 GLU B C 1
ATOM 1537 O O . GLU B 2 88 ? 65.16877 35.49387 67.03872 1.000 26.46519 406 GLU B O 1
ATOM 1543 N N . VAL B 2 89 ? 65.48824 35.35263 64.81540 1.000 25.00358 407 VAL B N 1
ATOM 1544 C CA . VAL B 2 89 ? 66.19304 34.08437 64.97783 1.000 28.53494 407 VAL B CA 1
ATOM 1545 C C . VAL B 2 89 ? 67.42522 34.26422 65.85770 1.000 31.92593 407 VAL B C 1
ATOM 1546 O O . VAL B 2 89 ? 67.73293 33.39233 66.68440 1.000 24.38319 407 VAL B O 1
ATOM 1550 N N . ARG B 2 90 ? 68.10407 35.42321 65.75124 1.000 28.54480 408 ARG B N 1
ATOM 1551 C CA . ARG B 2 90 ? 69.28650 35.71781 66.57069 1.000 37.49538 408 ARG B CA 1
ATOM 1552 C C . ARG B 2 90 ? 68.98624 35.70700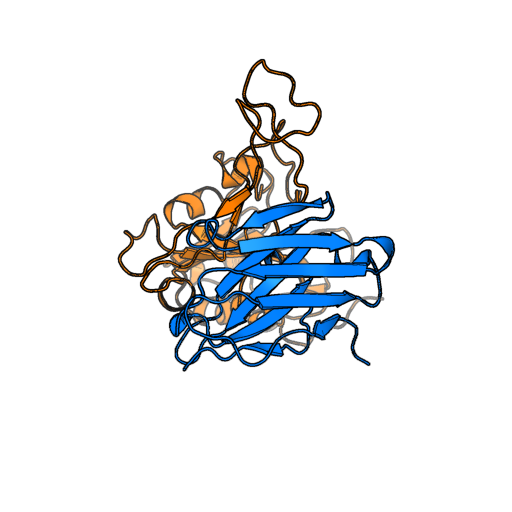 68.07056 1.000 39.26784 408 ARG B C 1
ATOM 1553 O O . ARG B 2 90 ? 69.90691 35.50145 68.87463 1.000 29.86455 408 ARG B O 1
ATOM 1561 N N . GLN B 2 91 ? 67.72695 35.91646 68.46984 1.000 32.45475 409 GLN B N 1
ATOM 1562 C CA . GLN B 2 91 ? 67.35537 35.81834 69.87933 1.000 30.45263 409 GLN B CA 1
ATOM 1563 C C . GLN B 2 91 ? 67.27442 34.38548 70.38273 1.000 25.82571 409 GLN B C 1
ATOM 1564 O O . GLN B 2 91 ? 67.14839 34.19388 71.59817 1.000 23.79047 409 GLN B O 1
ATOM 1570 N N . ILE B 2 92 ? 67.32242 33.38230 69.49730 1.000 23.30109 410 ILE B N 1
ATOM 1571 C CA . ILE B 2 92 ? 67.35466 31.99208 69.95358 1.000 29.74530 410 ILE B CA 1
ATOM 1572 C C . ILE B 2 92 ? 68.80896 31.57283 70.16360 1.000 30.00480 410 ILE B C 1
ATOM 1573 O O . ILE B 2 92 ? 69.39066 30.83463 69.35735 1.000 30.53509 410 ILE B O 1
ATOM 1578 N N . ALA B 2 93 ? 69.38043 32.03652 71.26796 1.000 25.94198 411 ALA B N 1
ATOM 1579 C CA . ALA B 2 93 ? 70.77286 31.80585 71.64387 1.000 40.33390 411 ALA B CA 1
ATOM 1580 C C . ALA B 2 93 ? 70.91931 32.20132 73.09863 1.000 38.71680 411 ALA B C 1
ATOM 1581 O O . ALA B 2 93 ? 70.10398 32.97167 73.62480 1.000 33.75985 411 ALA B O 1
ATOM 1583 N N . PRO B 2 94 ? 71.92495 31.67232 73.79682 1.000 29.14827 412 PRO B N 1
ATOM 1584 C CA . PRO B 2 94 ? 72.09320 32.02447 75.20706 1.000 40.21892 412 PRO B CA 1
ATOM 1585 C C . PRO B 2 94 ? 72.44468 33.50170 75.36488 1.000 34.31368 412 PRO B C 1
ATOM 1586 O O . PRO B 2 94 ? 73.15417 34.08265 74.54123 1.000 39.05531 412 PRO B O 1
ATOM 1590 N N . GLY B 2 95 ? 71.91076 34.11318 76.41755 1.000 35.39444 413 GLY B N 1
ATOM 1591 C CA . GLY B 2 95 ? 72.22661 35.49606 76.72413 1.000 35.54341 413 GLY B CA 1
ATOM 1592 C C . GLY B 2 95 ? 71.63941 36.54988 75.80173 1.000 39.90969 413 GLY B C 1
ATOM 1593 O O . GLY B 2 95 ? 72.18620 37.65182 75.72022 1.000 40.69917 413 GLY B O 1
ATOM 1594 N N . GLN B 2 96 ? 70.55044 36.25245 75.09967 1.000 32.67485 414 GLN B N 1
ATOM 1595 C CA . GLN B 2 96 ? 69.88639 37.24971 74.27032 1.000 37.01690 414 GLN B CA 1
ATOM 1596 C C . GLN B 2 96 ? 68.71514 37.87693 75.02135 1.000 36.81627 414 GLN B C 1
ATOM 1597 O O . GLN B 2 96 ? 68.24764 37.35735 76.04007 1.000 43.33177 414 GLN B O 1
ATOM 1603 N N . THR B 2 97 ? 68.24797 39.01571 74.50421 1.000 34.37231 415 THR B N 1
ATOM 1604 C CA . THR B 2 97 ? 67.05219 39.67121 75.01103 1.000 36.78596 415 THR B CA 1
ATOM 1605 C C . THR B 2 97 ? 66.22294 40.18908 73.84680 1.000 30.63705 415 THR B C 1
ATOM 1606 O O . THR B 2 97 ? 66.70289 40.33392 72.71933 1.000 36.28460 415 THR B O 1
ATOM 1610 N N . GLY B 2 98 ? 64.96626 40.49383 74.15325 1.000 34.88480 416 GLY B N 1
ATOM 1611 C CA . GLY B 2 98 ? 63.98967 40.85382 73.14912 1.000 31.37076 416 GLY B CA 1
ATOM 1612 C C . GLY B 2 98 ? 62.66224 40.18821 73.45858 1.000 25.89877 416 GLY B C 1
ATOM 1613 O O . GLY B 2 98 ? 62.54777 39.47562 74.45890 1.000 30.02181 416 GLY B O 1
ATOM 1614 N N . LYS B 2 99 ? 61.64689 40.41764 72.62426 1.000 24.42815 417 LYS B N 1
ATOM 1615 C CA . LYS B 2 99 ? 60.32098 39.88526 72.92312 1.000 33.47755 417 LYS B CA 1
ATOM 1616 C C . LYS B 2 99 ? 60.34425 38.36021 72.98613 1.000 24.20193 417 LYS B C 1
ATOM 1617 O O . LYS B 2 99 ? 59.69461 37.75528 73.84359 1.000 29.28771 417 LYS B O 1
ATOM 1623 N N . ILE B 2 100 ? 61.08825 37.72394 72.08324 1.000 21.48614 418 ILE B N 1
ATOM 1624 C CA . ILE B 2 100 ? 61.11563 36.26490 72.03989 1.000 28.58717 418 ILE B CA 1
ATOM 1625 C C . ILE B 2 100 ? 61.89395 35.70522 73.22585 1.000 26.38756 418 ILE B C 1
ATOM 1626 O O . ILE B 2 100 ? 61.39093 34.85040 73.96448 1.000 27.38067 418 ILE B O 1
ATOM 1631 N N . ALA B 2 101 ? 63.13096 36.17560 73.43096 1.000 30.89104 419 ALA B N 1
ATOM 1632 C CA . ALA B 2 101 ? 63.94255 35.63047 74.51406 1.000 26.39894 419 ALA B CA 1
ATOM 1633 C C . ALA B 2 101 ? 63.32983 35.93144 75.87227 1.000 25.89935 419 ALA B C 1
ATOM 1634 O O . ALA B 2 101 ? 63.38757 35.09801 76.77958 1.000 33.46828 419 ALA B O 1
ATOM 1636 N N . ASP B 2 102 ? 62.72077 37.10479 76.03058 1.000 26.26394 420 ASP B N 1
ATOM 1637 C CA . ASP B 2 102 ? 62.20878 37.49888 77.34326 1.000 30.20876 420 ASP B CA 1
ATOM 1638 C C . ASP B 2 102 ? 60.84108 36.89290 77.64680 1.000 24.71289 420 ASP B C 1
ATOM 1639 O O . ASP B 2 102 ? 60.57686 36.50503 78.79116 1.000 32.00800 420 ASP B O 1
ATOM 1644 N N . TYR B 2 103 ? 59.94241 36.84196 76.65907 1.000 27.20876 421 TYR B N 1
ATOM 1645 C CA . TYR B 2 103 ? 58.54602 36.50826 76.92308 1.000 27.84252 421 TYR B CA 1
ATOM 1646 C C . TYR B 2 103 ? 58.04873 35.22627 76.25862 1.000 26.19196 421 TYR B C 1
ATOM 1647 O O . TYR B 2 103 ? 56.94014 34.78647 76.58580 1.000 31.99536 421 TYR B O 1
ATOM 1656 N N . ASN B 2 104 ? 58.82348 34.60319 75.36071 1.000 26.43149 422 ASN B N 1
ATOM 1657 C CA . ASN B 2 104 ? 58.31939 33.46630 74.58415 1.000 25.00232 422 ASN B CA 1
ATOM 1658 C C . ASN B 2 104 ? 59.13027 32.17600 74.70257 1.000 26.39132 422 ASN B C 1
ATOM 1659 O O . ASN B 2 104 ? 58.56613 31.12095 75.02008 1.000 26.81227 422 ASN B O 1
ATOM 1664 N N . TYR B 2 105 ? 60.43821 32.23985 74.44232 1.000 21.81612 423 TYR B N 1
ATOM 1665 C CA . TYR B 2 105 ? 61.30746 31.06274 74.50805 1.000 27.33325 423 TYR B CA 1
ATOM 1666 C C . TYR B 2 105 ? 62.71104 31.49045 74.92496 1.000 28.35617 423 TYR B C 1
ATOM 1667 O O . TYR B 2 105 ? 63.39111 32.18011 74.16329 1.000 28.31187 423 TYR B O 1
ATOM 1676 N N . LYS B 2 106 ? 63.14952 31.05886 76.10784 1.000 25.72958 424 LYS B N 1
ATOM 1677 C CA . LYS B 2 106 ? 64.41780 31.46619 76.69818 1.000 28.97260 424 LYS B CA 1
ATOM 1678 C C . LYS B 2 106 ? 65.37406 30.27627 76.82031 1.000 28.79155 424 LYS B C 1
ATOM 1679 O O . LYS B 2 106 ? 65.04289 29.27217 77.45456 1.000 29.77817 424 LYS B O 1
ATOM 1685 N N . LEU B 2 107 ? 66.59571 30.39975 76.22572 1.000 34.67348 425 LEU B N 1
ATOM 1686 C CA . LEU B 2 107 ? 67.65133 29.40883 76.43758 1.000 31.38557 425 LEU B CA 1
ATOM 1687 C C . LEU B 2 107 ? 68.53169 29.78776 77.63270 1.000 33.42945 425 LEU B C 1
ATOM 1688 O O . LEU B 2 107 ? 68.78969 30.97238 77.87643 1.000 30.76244 425 LEU B O 1
ATOM 1693 N N . PRO B 2 108 ? 69.03429 28.81737 78.39082 1.000 31.28675 426 PRO B N 1
ATOM 1694 C CA . PRO B 2 108 ? 69.89475 29.14156 79.53575 1.000 34.45819 426 PRO B CA 1
ATOM 1695 C C . PRO B 2 108 ? 71.28566 29.57351 79.09204 1.000 36.79701 426 PRO B C 1
ATOM 1696 O O . PRO B 2 108 ? 71.71972 29.32000 77.96516 1.000 34.67849 426 PRO B O 1
ATOM 1700 N N . ASP B 2 109 ? 71.99234 30.23680 80.01541 1.000 37.21914 427 ASP B N 1
ATOM 1701 C CA . ASP B 2 109 ? 73.35637 30.67599 79.72101 1.000 44.44867 427 ASP B CA 1
ATOM 1702 C C . ASP B 2 109 ? 74.27598 29.49098 79.43197 1.000 41.60006 427 ASP B C 1
ATOM 1703 O O . ASP B 2 109 ? 75.11868 29.55911 78.52975 1.000 45.25173 427 ASP B O 1
ATOM 1708 N N . ASP B 2 110 ? 74.12405 28.39457 80.17920 1.000 38.27361 428 ASP B N 1
ATOM 1709 C CA . ASP B 2 110 ? 74.92887 27.18356 80.00447 1.000 41.64769 428 ASP B CA 1
ATOM 1710 C C . ASP B 2 110 ? 74.27358 26.18382 79.04633 1.000 42.77774 428 ASP B C 1
ATOM 1711 O O . ASP B 2 110 ? 74.37763 24.97100 79.22415 1.000 39.62329 428 ASP B O 1
ATOM 1716 N N . PHE B 2 111 ? 73.60122 26.67788 78.01133 1.000 40.14942 429 PHE B N 1
ATOM 1717 C CA . PHE B 2 111 ? 72.89372 25.82450 77.06687 1.000 31.21414 429 PHE B CA 1
ATOM 1718 C C . PHE B 2 111 ? 73.83544 24.80550 76.43543 1.000 36.01804 429 PHE B C 1
ATOM 1719 O O . PHE B 2 111 ? 74.95122 25.13742 76.02830 1.000 26.82687 429 PHE B O 1
ATOM 1727 N N . THR B 2 112 ? 73.36953 23.55548 76.36462 1.000 31.57865 430 THR B N 1
ATOM 1728 C CA . THR B 2 112 ? 74.03604 22.44908 75.67988 1.000 26.20479 430 THR B CA 1
ATOM 1729 C C . THR B 2 112 ? 73.09875 21.94042 74.59094 1.000 31.26757 430 THR B C 1
ATOM 1730 O O . THR B 2 112 ? 72.12583 21.24090 74.89176 1.000 24.78250 430 THR B O 1
ATOM 1734 N N . GLY B 2 113 ? 73.38682 22.26682 73.33918 1.000 22.93878 431 GLY B N 1
ATOM 1735 C CA . GLY B 2 113 ? 72.52878 21.84577 72.25296 1.000 22.83178 431 GLY B CA 1
ATOM 1736 C C . GLY B 2 113 ? 72.86263 22.59820 70.97983 1.000 30.59573 431 GLY B C 1
ATOM 1737 O O . GLY B 2 113 ? 73.87661 23.28768 70.89540 1.000 31.75857 431 GLY B O 1
ATOM 1738 N N . CYS B 2 114 ? 71.98836 22.43103 69.98031 1.000 23.58735 432 CYS B N 1
ATOM 1739 C CA . CYS B 2 114 ? 72.10467 23.15156 68.71959 1.000 28.67786 432 CYS B CA 1
ATOM 1740 C C . CYS B 2 114 ? 70.78994 23.85215 68.41460 1.000 33.01200 432 CYS B C 1
ATOM 1741 O O . CYS B 2 114 ? 69.71809 23.40725 68.83059 1.000 30.02576 432 CYS B O 1
ATOM 1744 N N . VAL B 2 115 ? 70.90027 24.97357 67.70671 1.000 26.37529 433 VAL B N 1
ATOM 1745 C CA . VAL B 2 115 ? 69.76778 25.74739 67.21811 1.000 26.84480 433 VAL B CA 1
ATOM 1746 C C . VAL B 2 115 ? 69.77809 25.64971 65.70111 1.000 33.21856 433 VAL B C 1
ATOM 1747 O O . VAL B 2 115 ? 70.78961 25.96077 65.05728 1.000 25.05220 433 VAL B O 1
ATOM 1751 N N . ILE B 2 116 ? 68.65969 25.21994 65.12961 1.000 20.86550 434 ILE B N 1
ATOM 1752 C CA . ILE B 2 116 ? 68.55388 24.96056 63.70018 1.000 29.94122 434 ILE B CA 1
ATOM 1753 C C . ILE B 2 116 ? 67.34521 25.71928 63.17831 1.000 32.90595 434 ILE B C 1
ATOM 1754 O O . ILE B 2 116 ? 66.26425 25.65099 63.76983 1.000 33.02853 434 ILE B O 1
ATOM 1759 N N . ALA B 2 117 ? 67.51760 26.43381 62.07402 1.000 25.98546 435 ALA B N 1
ATOM 1760 C CA . ALA B 2 117 ? 66.43130 27.25842 61.58130 1.000 26.77210 435 ALA B CA 1
ATOM 1761 C C . ALA B 2 117 ? 66.51179 27.33251 60.07068 1.000 29.95595 435 ALA B C 1
ATOM 1762 O O . ALA B 2 117 ? 67.57507 27.12675 59.47493 1.000 28.85777 435 ALA B O 1
ATOM 1764 N N . TRP B 2 118 ? 65.36778 27.60523 59.45661 1.000 29.13648 436 TRP B N 1
ATOM 1765 C CA . TRP B 2 118 ? 65.32247 27.77917 58.01808 1.000 28.94584 436 TRP B CA 1
ATOM 1766 C C . TRP B 2 118 ? 64.11752 28.62740 57.64736 1.000 31.54146 436 TRP B C 1
ATOM 1767 O O . TRP B 2 118 ? 63.12284 28.68720 58.37816 1.000 24.15215 436 TRP B O 1
ATOM 1778 N N . ASN B 2 119 ? 64.23291 29.28210 56.49936 1.000 27.00003 437 ASN B N 1
ATOM 1779 C CA . ASN B 2 119 ? 63.17896 30.13956 55.99071 1.000 33.65356 437 ASN B CA 1
ATOM 1780 C C . ASN B 2 119 ? 62.02422 29.28833 55.47412 1.000 33.04654 437 ASN B C 1
ATOM 1781 O O . ASN B 2 119 ? 62.22706 28.38772 54.65486 1.000 32.62819 437 ASN B O 1
ATOM 1786 N N . SER B 2 120 ? 60.81035 29.56279 55.95949 1.000 27.96638 438 SER B N 1
ATOM 1787 C CA . SER B 2 120 ? 59.63144 28.79399 55.57466 1.000 34.10566 438 SER B CA 1
ATOM 1788 C C . SER B 2 120 ? 58.59860 29.65426 54.85524 1.000 29.09629 438 SER B C 1
ATOM 1789 O O . SER B 2 120 ? 57.40219 29.36414 54.91109 1.000 33.96049 438 SER B O 1
ATOM 1792 N N . ASN B 2 121 ? 59.05861 30.70421 54.16002 1.000 32.07188 439 ASN B N 1
ATOM 1793 C CA . ASN B 2 121 ? 58.16920 31.54823 53.35910 1.000 35.98901 439 ASN B CA 1
ATOM 1794 C C . ASN B 2 121 ? 57.30847 30.72368 52.41106 1.000 38.41151 439 ASN B C 1
ATOM 1795 O O . ASN B 2 121 ? 56.14907 31.07219 52.15652 1.000 37.14434 439 ASN B O 1
ATOM 1800 N N . ASN B 2 122 ? 57.85486 29.62397 51.89257 1.000 41.46694 440 ASN B N 1
ATOM 1801 C CA . ASN B 2 122 ? 57.13493 28.81739 50.91756 1.000 40.10351 440 ASN B CA 1
ATOM 1802 C C . ASN B 2 122 ? 55.95323 28.08804 51.54935 1.000 41.75240 440 ASN B C 1
ATOM 1803 O O . ASN B 2 122 ? 54.93906 27.87342 50.88044 1.000 42.29167 440 ASN B O 1
ATOM 1808 N N . LEU B 2 123 ? 56.04386 27.73454 52.83268 1.000 35.33502 441 LEU B N 1
ATOM 1809 C CA . LEU B 2 123 ? 54.97947 27.01001 53.52407 1.000 31.59222 441 LEU B CA 1
ATOM 1810 C C . LEU B 2 123 ? 54.10078 27.88428 54.40948 1.000 38.95808 441 LEU B C 1
ATOM 1811 O O . LEU B 2 123 ? 52.89611 27.63493 54.49804 1.000 41.09016 441 LEU B O 1
ATOM 1816 N N . ASP B 2 124 ? 54.66667 28.88005 55.09706 1.000 33.38818 442 ASP B N 1
ATOM 1817 C CA . ASP B 2 124 ? 53.96662 29.54159 56.19279 1.000 38.33745 442 ASP B CA 1
ATOM 1818 C C . ASP B 2 124 ? 53.46374 30.94314 55.85195 1.000 38.78872 442 ASP B C 1
ATOM 1819 O O . ASP B 2 124 ? 52.85936 31.59041 56.71195 1.000 35.46816 442 ASP B O 1
ATOM 1824 N N . SER B 2 125 ? 53.67903 31.43645 54.63745 1.000 34.18532 443 SER B N 1
ATOM 1825 C CA . SER B 2 125 ? 53.14374 32.74186 54.27798 1.000 41.73050 443 SER B CA 1
ATOM 1826 C C . SER B 2 125 ? 52.12793 32.59184 53.15213 1.000 37.80182 443 SER B C 1
ATOM 1827 O O . SER B 2 125 ? 52.17959 31.63766 52.37267 1.000 38.48489 443 SER B O 1
ATOM 1830 N N . LYS B 2 126 ? 51.17183 33.51928 53.10318 1.000 36.53906 444 LYS B N 1
ATOM 1831 C CA . LYS B 2 126 ? 50.06848 33.47054 52.15092 1.000 36.86334 444 LYS B CA 1
ATOM 1832 C C . LYS B 2 126 ? 49.83649 34.86546 51.59665 1.000 37.29935 444 LYS B C 1
ATOM 1833 O O . LYS B 2 126 ? 50.03025 35.86740 52.29347 1.000 40.96517 444 LYS B O 1
ATOM 1839 N N . VAL B 2 127 ? 49.38827 34.91967 50.34212 1.000 42.00391 445 VAL B N 1
ATOM 1840 C CA . VAL B 2 127 ? 48.91873 36.18173 49.78959 1.000 52.46480 445 VAL B CA 1
ATOM 1841 C C . VAL B 2 127 ? 47.74230 36.65877 50.62188 1.000 42.40771 445 VAL B C 1
ATOM 1842 O O . VAL B 2 127 ? 46.82506 35.89114 50.92862 1.000 39.65350 445 VAL B O 1
ATOM 1846 N N . GLY B 2 128 ? 47.77273 37.92004 51.02229 1.000 43.42441 446 GLY B N 1
ATOM 1847 C CA . GLY B 2 128 ? 46.80994 38.42146 51.97533 1.000 42.42390 446 GLY B CA 1
ATOM 1848 C C . GLY B 2 128 ? 47.19416 38.21299 53.42510 1.000 49.17891 446 GLY B C 1
ATOM 1849 O O . GLY B 2 128 ? 46.61329 38.85353 54.30921 1.000 50.72406 446 GLY B O 1
ATOM 1850 N N . GLY B 2 129 ? 48.15494 37.33907 53.69776 1.000 44.66506 447 GLY B N 1
ATOM 1851 C CA . GLY B 2 129 ? 48.72024 37.27456 55.02822 1.000 37.03886 447 GLY B CA 1
ATOM 1852 C C . GLY B 2 129 ? 48.28048 36.08536 55.85244 1.000 44.25507 447 GLY B C 1
ATOM 1853 O O . GLY B 2 129 ? 47.07967 35.83085 56.00843 1.000 33.52028 447 GLY B O 1
ATOM 1854 N N . ASN B 2 130 ? 49.25123 35.35143 56.39306 1.000 30.97548 448 ASN B N 1
ATOM 1855 C CA . ASN B 2 130 ? 48.97494 34.27745 57.33052 1.000 30.04628 448 ASN B CA 1
ATOM 1856 C C . ASN B 2 130 ? 49.09145 34.81943 58.75422 1.000 32.26533 448 ASN B C 1
ATOM 1857 O O . ASN B 2 130 ? 50.16628 35.27366 59.16576 1.000 29.19471 448 ASN B O 1
ATOM 1862 N N . TYR B 2 131 ? 47.98134 34.77509 59.49786 1.000 25.62719 449 TYR B N 1
ATOM 1863 C CA . TYR B 2 131 ? 47.92865 35.22024 60.88366 1.000 21.16336 449 TYR B CA 1
ATOM 1864 C C . TYR B 2 131 ? 47.94129 34.05782 61.87554 1.000 24.25311 449 TYR B C 1
ATOM 1865 O O . TYR B 2 131 ? 47.72280 34.27616 63.07826 1.000 23.77400 449 TYR B O 1
ATOM 1874 N N . ASN B 2 132 ? 48.19022 32.82677 61.40621 1.000 23.42147 450 ASN B N 1
ATOM 1875 C CA . ASN B 2 132 ? 47.96382 31.65236 62.24710 1.000 27.93587 450 ASN B CA 1
ATOM 1876 C C . ASN B 2 132 ? 48.96870 31.53479 63.38040 1.000 28.95883 450 ASN B C 1
ATOM 1877 O O . ASN B 2 132 ? 48.70433 30.80766 64.34903 1.000 27.45678 450 ASN B O 1
ATOM 1882 N N . TYR B 2 133 ? 50.12414 32.19290 63.26606 1.000 19.78064 451 TYR B N 1
ATOM 1883 C CA . TYR B 2 133 ? 51.18893 32.07345 64.24911 1.000 25.32878 451 TYR B CA 1
ATOM 1884 C C . TYR B 2 133 ? 51.18627 33.29220 65.15751 1.000 24.83337 451 TYR B C 1
ATOM 1885 O O . TYR B 2 133 ? 51.12634 34.42355 64.67001 1.000 26.32515 451 TYR B O 1
ATOM 1894 N N . LEU B 2 134 ? 51.27872 33.06147 66.46710 1.000 24.49764 452 LEU B N 1
ATOM 1895 C CA . LEU B 2 134 ? 51.21380 34.12148 67.46386 1.000 22.25382 452 LEU B CA 1
ATOM 1896 C C . LEU B 2 134 ? 52.48861 34.18416 68.29426 1.000 29.05347 452 LEU B C 1
ATOM 1897 O O . LEU B 2 134 ? 53.25440 33.22019 68.37081 1.000 27.09663 452 LEU B O 1
ATOM 1902 N N . TYR B 2 135 ? 52.69293 35.33519 68.93716 1.000 27.03467 453 TYR B N 1
ATOM 1903 C CA . TYR B 2 135 ? 53.71169 35.48524 69.97128 1.000 25.32958 453 TYR B CA 1
ATOM 1904 C C . TYR B 2 135 ? 53.11838 36.24239 71.15256 1.000 29.75152 453 TYR B C 1
ATOM 1905 O O . TYR B 2 135 ? 52.09449 36.91985 71.02478 1.000 27.14996 453 TYR B O 1
ATOM 1914 N N . ARG B 2 136 ? 53.77192 36.11535 72.31058 1.000 18.54683 454 ARG B N 1
ATOM 1915 C CA . ARG B 2 136 ? 53.39520 36.87327 73.49619 1.000 23.22896 454 ARG B CA 1
ATOM 1916 C C . ARG B 2 136 ? 54.11180 38.21914 73.50346 1.000 30.67947 454 ARG B C 1
ATOM 1917 O O . ARG B 2 136 ? 55.31644 38.29676 73.23219 1.000 24.05365 454 ARG B O 1
ATOM 1925 N N . LEU B 2 137 ? 53.36798 39.27416 73.83623 1.000 27.74749 455 LEU B N 1
ATOM 1926 C CA . LEU B 2 137 ? 53.86462 40.63502 73.67729 1.000 26.66708 455 LEU B CA 1
ATOM 1927 C C . LEU B 2 137 ? 54.63667 41.14069 74.89157 1.000 29.32656 455 LEU B C 1
ATOM 1928 O O . LEU B 2 137 ? 55.46816 42.04547 74.74702 1.000 25.57802 455 LEU B O 1
ATOM 1933 N N . PHE B 2 138 ? 54.35305 40.61603 76.08529 1.000 24.99171 456 PHE B N 1
ATOM 1934 C CA . PHE B 2 138 ? 54.90132 41.15341 77.32696 1.000 26.57618 456 PHE B CA 1
ATOM 1935 C C . PHE B 2 138 ? 54.51367 40.21516 78.46016 1.000 31.08206 456 PHE B C 1
ATOM 1936 O O . PHE B 2 138 ? 53.54414 39.46588 78.35128 1.000 31.06387 456 PHE B O 1
ATOM 1944 N N . ARG B 2 139 ? 55.28922 40.27066 79.54439 1.000 30.75072 457 ARG B N 1
ATOM 1945 C CA . ARG B 2 139 ? 55.04269 39.54325 80.78321 1.000 28.61082 457 ARG B CA 1
ATOM 1946 C C . ARG B 2 139 ? 55.50506 40.42016 81.93504 1.000 31.50063 457 ARG B C 1
ATOM 1947 O O . ARG B 2 139 ? 56.37264 41.27423 81.76338 1.000 31.37492 457 ARG B O 1
ATOM 1955 N N . LYS B 2 140 ? 54.96166 40.16218 83.13075 1.000 35.39081 458 LYS B N 1
ATOM 1956 C CA . LYS B 2 140 ? 55.39935 40.90684 84.31033 1.000 42.56951 458 LYS B CA 1
ATOM 1957 C C . LYS B 2 140 ? 56.88627 40.68357 84.58696 1.000 42.61378 458 LYS B C 1
ATOM 1958 O O . LYS B 2 140 ? 57.60006 41.60938 84.99402 1.000 52.14605 458 LYS B O 1
ATOM 1964 N N . SER B 2 141 ? 57.37599 39.47284 84.33933 1.000 35.52970 459 SER B N 1
ATOM 1965 C CA . SER B 2 141 ? 58.78571 39.15071 84.48370 1.000 44.33850 459 SER B CA 1
ATOM 1966 C C . SER B 2 141 ? 59.22754 38.27827 83.31668 1.000 46.71692 459 SER B C 1
ATOM 1967 O O . SER B 2 141 ? 58.40761 37.67285 82.61929 1.000 32.90331 459 SER B O 1
ATOM 1970 N N . ASN B 2 142 ? 60.54277 38.20669 83.12373 1.000 33.03546 460 ASN B N 1
ATOM 1971 C CA . ASN B 2 142 ? 61.10555 37.38776 82.06010 1.000 33.08282 460 ASN B CA 1
ATOM 1972 C C . ASN B 2 142 ? 60.89279 35.89626 82.32549 1.000 37.81241 460 ASN B C 1
ATOM 1973 O O . ASN B 2 142 ? 60.82262 35.44297 83.47472 1.000 33.59863 460 ASN B O 1
ATOM 1978 N N . LEU B 2 143 ? 60.79693 35.13186 81.23874 1.000 23.68572 461 LEU B N 1
ATOM 1979 C CA . LEU B 2 143 ? 60.75370 33.67655 81.33624 1.000 34.82761 461 LEU B CA 1
ATOM 1980 C C . LEU B 2 143 ? 62.05716 33.12307 81.89833 1.000 36.62386 461 LEU B C 1
ATOM 1981 O O . LEU B 2 143 ? 63.14734 33.59426 81.56108 1.000 38.88988 461 LEU B O 1
ATOM 1986 N N . LYS B 2 144 ? 61.94512 32.11018 82.75508 1.000 34.37067 462 LYS B N 1
ATOM 1987 C CA . LYS B 2 144 ? 63.10704 31.29263 83.09342 1.000 37.55696 462 LYS B CA 1
ATOM 1988 C C . LYS B 2 144 ? 63.44903 30.36261 81.92613 1.000 35.67476 462 LYS B C 1
ATOM 1989 O O . LYS B 2 144 ? 62.61124 30.09779 81.06040 1.000 33.72459 462 LYS B O 1
ATOM 1995 N N . PRO B 2 145 ? 64.67845 29.86129 81.86814 1.000 40.84378 463 PRO B N 1
ATOM 1996 C CA . PRO B 2 145 ? 65.05624 28.98431 80.75473 1.000 32.60305 463 PRO B CA 1
ATOM 1997 C C . PRO B 2 145 ? 64.11453 27.79206 80.62233 1.000 33.17630 463 PRO B C 1
ATOM 1998 O O . PRO B 2 145 ? 63.78218 27.13059 81.60706 1.000 35.95789 463 PRO B O 1
ATOM 2002 N N . PHE B 2 146 ? 63.68290 27.53373 79.38378 1.000 27.94273 464 PHE B N 1
ATOM 2003 C CA . PHE B 2 146 ? 62.81425 26.41763 79.02220 1.000 31.16830 464 PHE B CA 1
ATOM 2004 C C . PHE B 2 146 ? 61.45635 26.48895 79.71071 1.000 30.46832 464 PHE B C 1
ATOM 2005 O O . PHE B 2 146 ? 60.76714 25.47663 79.82178 1.000 35.39820 464 PHE B O 1
ATOM 2013 N N . GLU B 2 147 ? 61.05795 27.67628 80.16396 1.000 30.13719 465 GLU B N 1
ATOM 2014 C CA . GLU B 2 147 ? 59.70332 27.90508 80.64386 1.000 36.65224 465 GLU B CA 1
ATOM 2015 C C . GLU B 2 147 ? 58.76363 28.17696 79.47020 1.000 32.88713 465 GLU B C 1
ATOM 2016 O O . GLU B 2 147 ? 59.14467 28.79521 78.46817 1.000 28.61792 465 GLU B O 1
ATOM 2022 N N . ARG B 2 148 ? 57.53641 27.67104 79.59017 1.000 31.21994 466 ARG B N 1
ATOM 2023 C CA . ARG B 2 148 ? 56.45083 27.94415 78.65568 1.000 38.73812 466 ARG B CA 1
ATOM 2024 C C . ARG B 2 148 ? 55.32270 28.64914 79.40325 1.000 37.03412 466 ARG B C 1
ATOM 2025 O O . ARG B 2 148 ? 54.88658 28.18091 80.46234 1.000 38.79210 466 ARG B O 1
ATOM 2033 N N . ASP B 2 149 ? 54.86841 29.78095 78.86143 1.000 37.54580 467 ASP B N 1
ATOM 2034 C CA . ASP B 2 149 ? 53.72293 30.52921 79.38253 1.000 29.91241 467 ASP B CA 1
ATOM 2035 C C . ASP B 2 149 ? 52.61139 30.46614 78.33867 1.000 34.74281 467 ASP B C 1
ATOM 2036 O O . ASP B 2 149 ? 52.75484 31.01667 77.24069 1.000 31.03011 467 ASP B O 1
ATOM 2041 N N . ILE B 2 150 ? 51.51822 29.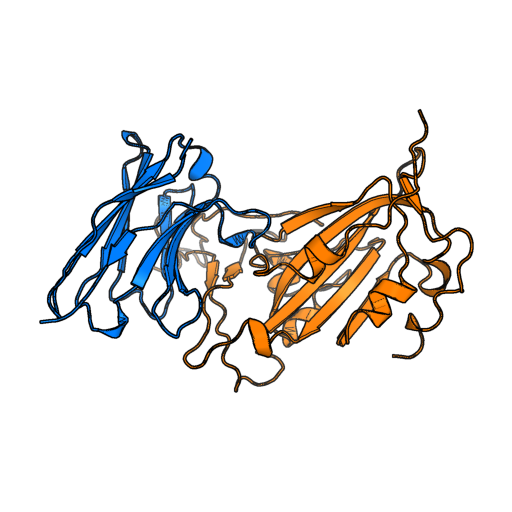78018 78.67005 1.000 27.94433 468 ILE B N 1
ATOM 2042 C CA . ILE B 2 150 ? 50.35112 29.69138 77.79435 1.000 35.74161 468 ILE B CA 1
ATOM 2043 C C . ILE B 2 150 ? 49.12628 30.35684 78.42376 1.000 26.98808 468 ILE B C 1
ATOM 2044 O O . ILE B 2 150 ? 48.00114 30.10287 78.00318 1.000 34.65191 468 ILE B O 1
ATOM 2049 N N . SER B 2 151 ? 49.32319 31.17454 79.44765 1.000 27.47604 469 SER B N 1
ATOM 2050 C CA . SER B 2 151 ? 48.20897 31.85609 80.08296 1.000 34.20921 469 SER B CA 1
ATOM 2051 C C . SER B 2 151 ? 47.79350 33.07957 79.27059 1.000 33.98075 469 SER B C 1
ATOM 2052 O O . SER B 2 151 ? 48.47869 33.52103 78.34368 1.000 29.14611 469 SER B O 1
ATOM 2055 N N . THR B 2 152 ? 46.65358 33.63889 79.64341 1.000 27.35211 470 THR B N 1
ATOM 2056 C CA . THR B 2 152 ? 46.08454 34.79688 78.96041 1.000 31.61330 470 THR B CA 1
ATOM 2057 C C . THR B 2 152 ? 45.50728 35.75116 79.99614 1.000 32.96665 470 THR B C 1
ATOM 2058 O O . THR B 2 152 ? 44.33713 36.12676 79.95512 1.000 34.40512 470 THR B O 1
ATOM 2062 N N . GLU B 2 153 ? 46.31379 36.10997 80.98000 1.000 28.04982 471 GLU B N 1
ATOM 2063 C CA . GLU B 2 153 ? 45.89171 37.12775 81.92141 1.000 37.51629 471 GLU B CA 1
ATOM 2064 C C . GLU B 2 153 ? 46.05132 38.50860 81.29279 1.000 36.23164 471 GLU B C 1
ATOM 2065 O O . GLU B 2 153 ? 46.86439 38.70996 80.38500 1.000 27.57743 471 GLU B O 1
ATOM 2071 N N . ILE B 2 154 ? 45.23287 39.45701 81.75227 1.000 36.69547 472 ILE B N 1
ATOM 2072 C CA . ILE B 2 154 ? 45.36379 40.82581 81.27462 1.000 25.84069 472 ILE B CA 1
ATOM 2073 C C . ILE B 2 154 ? 46.62652 41.43835 81.86274 1.000 30.81128 472 ILE B C 1
ATOM 2074 O O . ILE B 2 154 ? 46.89123 41.31739 83.06804 1.000 32.42804 472 ILE B O 1
ATOM 2079 N N . TYR B 2 155 ? 47.41522 42.09731 81.01528 1.000 25.83700 473 TYR B N 1
ATOM 2080 C CA . TYR B 2 155 ? 48.65463 42.75429 81.42771 1.000 38.27529 473 TYR B CA 1
ATOM 2081 C C . TYR B 2 155 ? 48.38874 44.23184 81.70026 1.000 28.36430 473 TYR B C 1
ATOM 2082 O O . TYR B 2 155 ? 47.95134 44.96076 80.80502 1.000 29.51149 473 TYR B O 1
ATOM 2091 N N . GLN B 2 156 ? 48.63087 44.66644 82.93587 1.000 30.50817 474 GLN B N 1
ATOM 2092 C CA . GLN B 2 156 ? 48.49932 46.07818 83.29742 1.000 28.53701 474 GLN B CA 1
ATOM 2093 C C . GLN B 2 156 ? 49.71564 46.81793 82.76429 1.000 30.53492 474 GLN B C 1
ATOM 2094 O O . GLN B 2 156 ? 50.80492 46.73762 83.33618 1.000 40.06588 474 GLN B O 1
ATOM 2100 N N . ALA B 2 157 ? 49.52604 47.54149 81.65922 1.000 32.46051 475 ALA B N 1
ATOM 2101 C CA . ALA B 2 157 ? 50.59880 48.26665 80.99806 1.000 34.49504 475 ALA B CA 1
ATOM 2102 C C . ALA B 2 157 ? 50.88275 49.62388 81.63333 1.000 50.00076 475 ALA B C 1
ATOM 2103 O O . ALA B 2 157 ? 51.93023 50.21993 81.34227 1.000 37.61600 475 ALA B O 1
ATOM 2105 N N . GLY B 2 158 ? 49.98937 50.11873 82.48945 1.000 37.94739 476 GLY B N 1
ATOM 2106 C CA . GLY B 2 158 ? 50.16532 51.41509 83.12016 1.000 34.11529 476 GLY B CA 1
ATOM 2107 C C . GLY B 2 158 ? 49.65882 51.46016 84.54904 1.000 36.33344 476 GLY B C 1
ATOM 2108 O O . GLY B 2 158 ? 49.77507 50.47787 85.28730 1.000 45.18308 476 GLY B O 1
ATOM 2109 N N . SER B 2 159 ? 49.06643 52.58373 84.94388 1.000 38.24303 477 SER B N 1
ATOM 2110 C CA . SER B 2 159 ? 48.68129 52.81211 86.32975 1.000 50.16790 477 SER B CA 1
ATOM 2111 C C . SER B 2 159 ? 47.19563 52.58163 86.58934 1.000 44.97573 477 SER B C 1
ATOM 2112 O O . SER B 2 159 ? 46.74834 52.77462 87.72317 1.000 52.01409 477 SER B O 1
ATOM 2115 N N . THR B 2 160 ? 46.42656 52.17999 85.57209 1.000 40.53907 478 THR B N 1
ATOM 2116 C CA . THR B 2 160 ? 44.99997 51.89125 85.72988 1.000 41.51831 478 THR B CA 1
ATOM 2117 C C . THR B 2 160 ? 44.81767 50.43933 86.15220 1.000 38.35451 478 THR B C 1
ATOM 2118 O O . THR B 2 160 ? 45.19634 49.54269 85.38910 1.000 42.88236 478 THR B O 1
ATOM 2122 N N . PRO B 2 161 ? 44.22864 50.16167 87.32126 1.000 45.34669 479 PRO B N 1
ATOM 2123 C CA . PRO B 2 161 ? 43.92965 48.76414 87.67365 1.000 47.17321 479 PRO B CA 1
ATOM 2124 C C . PRO B 2 161 ? 42.93976 48.15420 86.69222 1.000 50.36935 479 PRO B C 1
ATOM 2125 O O . PRO B 2 161 ? 41.97657 48.79782 86.27366 1.000 41.03263 479 PRO B O 1
ATOM 2129 N N . CYS B 2 162 ? 43.19113 46.89055 86.33237 1.000 47.42951 480 CYS B N 1
ATOM 2130 C CA . CYS B 2 162 ? 42.44226 46.17773 85.30293 1.000 44.61246 480 CYS B CA 1
ATOM 2131 C C . CYS B 2 162 ? 41.28812 45.37247 85.86694 1.000 41.67628 480 CYS B C 1
ATOM 2132 O O . CYS B 2 162 ? 40.25518 45.24115 85.19970 1.000 51.73016 480 CYS B O 1
ATOM 2135 N N . ASN B 2 163 ? 41.45588 44.81401 87.06678 1.000 39.23282 481 ASN B N 1
ATOM 2136 C CA . ASN B 2 163 ? 40.45650 43.92582 87.65930 1.000 46.58059 481 ASN B CA 1
ATOM 2137 C C . ASN B 2 163 ? 40.01884 42.84935 86.67078 1.000 42.28576 481 ASN B C 1
ATOM 2138 O O . ASN B 2 163 ? 38.83544 42.52737 86.55524 1.000 46.09707 481 ASN B O 1
ATOM 2143 N N . G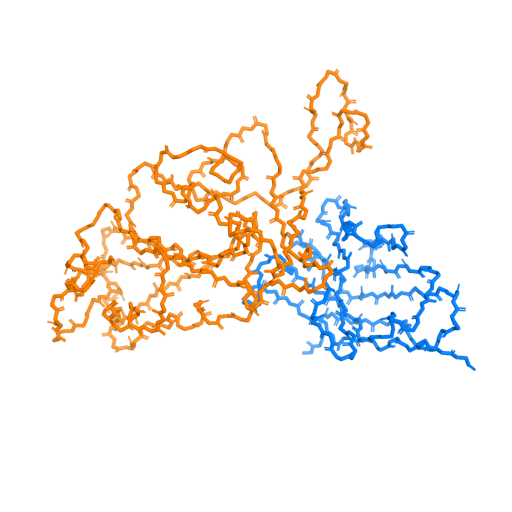LY B 2 164 ? 40.98118 42.32050 85.91729 1.000 44.93696 482 GLY B N 1
ATOM 2144 C CA . GLY B 2 164 ? 40.71046 41.25919 84.96422 1.000 37.09184 482 GLY B CA 1
ATOM 2145 C C . GLY B 2 164 ? 40.01127 41.68109 83.68707 1.000 42.80679 482 GLY B C 1
ATOM 2146 O O . GLY B 2 164 ? 39.53810 40.81181 82.94591 1.000 41.51373 482 GLY B O 1
ATOM 2147 N N . VAL B 2 165 ? 39.94837 42.97566 83.38492 1.000 32.68700 483 VAL B N 1
ATOM 2148 C CA . VAL B 2 165 ? 39.21509 43.48612 82.23143 1.000 31.96564 483 VAL B CA 1
ATOM 2149 C C . VAL B 2 165 ? 40.20675 43.95261 81.17558 1.000 36.24000 483 VAL B C 1
ATOM 2150 O O . VAL B 2 165 ? 41.15442 44.67905 81.48984 1.000 37.23644 483 VAL B O 1
ATOM 2154 N N . GLU B 2 166 ? 39.97735 43.56186 79.92247 1.000 36.95019 484 GLU B N 1
ATOM 2155 C CA . GLU B 2 166 ? 40.71428 44.14829 78.80801 1.000 32.48418 484 GLU B CA 1
ATOM 2156 C C . GLU B 2 166 ? 40.14524 45.52178 78.47747 1.000 35.09846 484 GLU B C 1
ATOM 2157 O O . GLU B 2 166 ? 38.92615 45.70037 78.43640 1.000 45.95697 484 GLU B O 1
ATOM 2163 N N . GLY B 2 167 ? 41.03313 46.48674 78.23594 1.000 36.94426 485 GLY B N 1
ATOM 2164 C CA . GLY B 2 167 ? 40.64734 47.84437 77.91129 1.000 29.77221 485 GLY B CA 1
ATOM 2165 C C . GLY B 2 167 ? 41.79087 48.83131 78.03562 1.000 44.40794 485 GLY B C 1
ATOM 2166 O O . GLY B 2 167 ? 42.95346 48.48141 77.80390 1.000 38.68164 485 GLY B O 1
ATOM 2167 N N . PHE B 2 168 ? 41.45782 50.06847 78.41098 1.000 40.89633 486 PHE B N 1
ATOM 2168 C CA . PHE B 2 168 ? 42.41427 51.16037 78.57390 1.000 38.41601 486 PHE B CA 1
ATOM 2169 C C . PHE B 2 168 ? 43.60570 50.75272 79.44540 1.000 33.34252 486 PHE B C 1
ATOM 2170 O O . PHE B 2 168 ? 43.44753 50.42535 80.62576 1.000 37.70295 486 PHE B O 1
ATOM 2178 N N . ASN B 2 169 ? 44.80159 50.77614 78.85310 1.000 33.24690 487 ASN B N 1
ATOM 2179 C CA . ASN B 2 169 ? 46.06071 50.38407 79.50520 1.000 41.58093 487 ASN B CA 1
ATOM 2180 C C . ASN B 2 169 ? 46.04577 48.94679 80.01883 1.000 40.21609 487 ASN B C 1
ATOM 2181 O O . ASN B 2 169 ? 46.87509 48.58088 80.85835 1.000 34.76090 487 ASN B O 1
ATOM 2186 N N . CYS B 2 170 ? 45.12204 48.11295 79.53828 1.000 31.60949 488 CYS B N 1
ATOM 2187 C CA . CYS B 2 170 ? 44.99014 46.74204 80.01901 1.000 33.88310 488 CYS B CA 1
ATOM 2188 C C . CYS B 2 170 ? 44.87333 45.82583 78.81150 1.000 33.76925 488 CYS B C 1
ATOM 2189 O O . CYS B 2 170 ? 43.83717 45.79892 78.14257 1.000 31.59202 488 CYS B O 1
ATOM 2192 N N . TYR B 2 171 ? 45.93082 45.07900 78.52301 1.000 34.28752 489 TYR B N 1
ATOM 2193 C CA . TYR B 2 171 ? 46.09418 44.50968 77.19741 1.000 30.48767 489 TYR B CA 1
ATOM 2194 C C . TYR B 2 171 ? 46.02511 42.98640 77.22540 1.000 34.81314 489 TYR B C 1
ATOM 2195 O O . TYR B 2 171 ? 46.52477 42.33870 78.15185 1.000 35.54163 489 TYR B O 1
ATOM 2204 N N . PHE B 2 172 ? 45.35667 42.42688 76.22568 1.000 31.63317 490 PHE B N 1
ATOM 2205 C CA . PHE B 2 172 ? 45.46930 41.00740 75.96881 1.000 33.53947 490 PHE B CA 1
ATOM 2206 C C . PHE B 2 172 ? 46.89350 40.71905 75.49169 1.000 36.24458 490 PHE B C 1
ATOM 2207 O O . PHE B 2 172 ? 47.45753 41.49485 74.71661 1.000 30.10279 490 PHE B O 1
ATOM 2215 N N . PRO B 2 173 ? 47.52435 39.64914 75.97253 1.000 34.98443 491 PRO B N 1
ATOM 2216 C CA . PRO B 2 173 ? 48.97987 39.51526 75.79497 1.000 29.08389 491 PRO B CA 1
ATOM 2217 C C . PRO B 2 173 ? 49.46312 38.76599 74.55910 1.000 30.10036 491 PRO B C 1
ATOM 2218 O O . PRO B 2 173 ? 50.68351 38.70011 74.36994 1.000 31.58050 491 PRO B O 1
ATOM 2222 N N . LEU B 2 174 ? 48.59253 38.20019 73.71993 1.000 26.65162 492 LEU B N 1
ATOM 2223 C CA . LEU B 2 174 ? 49.05079 37.51181 72.51695 1.000 22.01391 492 LEU B CA 1
ATOM 2224 C C . LEU B 2 174 ? 48.76463 38.35192 71.27584 1.000 26.54455 492 LEU B C 1
ATOM 2225 O O . LEU B 2 174 ? 47.87684 39.20879 71.26423 1.000 26.51536 492 LEU B O 1
ATOM 2230 N N . GLN B 2 175 ? 49.51029 38.07073 70.21263 1.000 22.97120 493 GLN B N 1
ATOM 2231 C CA . GLN B 2 175 ? 49.48358 38.89412 69.01353 1.000 19.70492 493 GLN B CA 1
ATOM 2232 C C . GLN B 2 175 ? 49.82089 38.03639 67.80469 1.000 24.05753 493 GLN B C 1
ATOM 2233 O O . GLN B 2 175 ? 50.74695 37.22758 67.86431 1.000 29.60760 493 GLN B O 1
ATOM 2239 N N . SER B 2 176 ? 49.10542 38.24559 66.69996 1.000 25.63552 494 SER B N 1
ATOM 2240 C CA . SER B 2 176 ? 49.40273 37.53516 65.45971 1.000 30.15112 494 SER B CA 1
ATOM 2241 C C . SER B 2 176 ? 50.62482 38.12827 64.78702 1.000 30.11207 494 SER B C 1
ATOM 2242 O O . SER B 2 176 ? 50.77983 39.34307 64.73499 1.000 27.11212 494 SER B O 1
ATOM 2245 N N . TYR B 2 177 ? 51.49960 37.26060 64.28828 1.000 30.37841 495 TYR B N 1
ATOM 2246 C CA . TYR B 2 177 ? 52.38408 37.63774 63.19509 1.000 28.10210 495 TYR B CA 1
ATOM 2247 C C . TYR B 2 177 ? 51.57146 37.82622 61.90857 1.000 28.61510 495 TYR B C 1
ATOM 2248 O O . TYR B 2 177 ? 50.47071 37.29176 61.75437 1.000 31.39830 495 TYR B O 1
ATOM 2257 N N . GLY B 2 178 ? 52.15758 38.52454 60.94327 1.000 32.49788 496 GLY B N 1
ATOM 2258 C CA . GLY B 2 178 ? 51.57138 38.54437 59.61444 1.000 29.67488 496 GLY B CA 1
ATOM 2259 C C . GLY B 2 178 ? 52.57430 38.16182 58.54432 1.000 33.99797 496 GLY B C 1
ATOM 2260 O O . GLY B 2 178 ? 53.54634 38.88863 58.31168 1.000 39.99811 496 GLY B O 1
ATOM 2261 N N . PHE B 2 179 ? 52.34939 37.03226 57.87573 1.000 31.46785 497 PHE B N 1
ATOM 2262 C CA . PHE B 2 179 ? 53.32029 36.44116 56.95256 1.000 33.77276 497 PHE B CA 1
ATOM 2263 C C . PHE B 2 179 ? 52.75543 36.43692 55.53244 1.000 32.02617 497 PHE B C 1
ATOM 2264 O O . PHE B 2 179 ? 51.86729 35.63844 55.21286 1.000 36.29649 497 PHE B O 1
ATOM 2272 N N . GLN B 2 180 ? 53.25965 37.33047 54.69496 1.000 31.31178 498 GLN B N 1
ATOM 2273 C CA . GLN B 2 180 ? 53.00632 37.40821 53.26498 1.000 34.54372 498 GLN B CA 1
ATOM 2274 C C . GLN B 2 180 ? 54.29869 37.11853 52.52202 1.000 39.89951 498 GLN B C 1
ATOM 2275 O O . GLN B 2 180 ? 55.37066 37.52485 52.97852 1.000 37.58092 498 GLN B O 1
ATOM 2281 N N . PRO B 2 181 ? 54.23820 36.44759 51.36844 1.000 40.62452 499 PRO B N 1
ATOM 2282 C CA . PRO B 2 181 ? 55.48513 36.06950 50.67763 1.000 35.09401 499 PRO B CA 1
ATOM 2283 C C . PRO B 2 181 ? 56.33545 37.25764 50.23476 1.000 31.74886 499 PRO B C 1
ATOM 2284 O O . PRO B 2 181 ? 57.55358 37.09911 50.09174 1.000 34.35807 499 PRO B O 1
ATOM 2288 N N . THR B 2 182 ? 55.74465 38.44008 50.05164 1.000 33.28155 500 THR B N 1
ATOM 2289 C CA . THR B 2 182 ? 56.46147 39.64222 49.64287 1.000 34.26474 500 THR B CA 1
ATOM 2290 C C . THR B 2 182 ? 57.08319 40.40536 50.81034 1.000 38.74995 500 THR B C 1
ATOM 2291 O O . THR B 2 182 ? 57.72364 41.43501 50.57520 1.000 41.39429 500 THR B O 1
ATOM 2295 N N . ASN B 2 183 ? 56.87193 39.95777 52.05100 1.000 36.49024 501 ASN B N 1
ATOM 2296 C CA . ASN B 2 183 ? 57.57595 40.52410 53.19533 1.000 32.05680 501 ASN B CA 1
ATOM 2297 C C . ASN B 2 183 ? 59.07906 40.53457 52.94084 1.000 36.56908 501 ASN B C 1
ATOM 2298 O O . ASN B 2 183 ? 59.62664 39.64317 52.29182 1.000 28.89573 501 ASN B O 1
ATOM 2303 N N . GLY B 2 184 ? 59.74995 41.56045 53.45376 1.000 33.08075 502 GLY B N 1
ATOM 2304 C CA . GLY B 2 184 ? 61.19363 41.49444 53.55286 1.000 30.38420 502 GLY B CA 1
ATOM 2305 C C . GLY B 2 184 ? 61.61576 40.33251 54.42945 1.000 37.13732 502 GLY B C 1
ATOM 2306 O O . GLY B 2 184 ? 60.86647 39.88274 55.29891 1.000 36.40008 502 GLY B O 1
ATOM 2307 N N . VAL B 2 185 ? 62.84286 39.85564 54.20737 1.000 30.36379 503 VAL B N 1
ATOM 2308 C CA . VAL B 2 185 ? 63.26555 38.58594 54.79434 1.000 30.51800 503 VAL B CA 1
ATOM 2309 C C . VAL B 2 185 ? 63.23569 38.62860 56.32400 1.000 32.46871 503 VAL B C 1
ATOM 2310 O O . VAL B 2 185 ? 62.97104 37.61110 56.97586 1.000 29.17135 503 VAL B O 1
ATOM 2314 N N . GLY B 2 186 ? 63.49212 39.78943 56.92802 1.000 28.79469 504 GLY B N 1
ATOM 2315 C CA . GLY B 2 186 ? 63.42834 39.86571 58.37633 1.000 24.88900 504 GLY B CA 1
ATOM 2316 C C . GLY B 2 186 ? 62.02650 39.70776 58.92803 1.000 40.17882 504 GLY B C 1
ATOM 2317 O O . GLY B 2 186 ? 61.86887 39.46135 60.13070 1.000 33.93419 504 GLY B O 1
ATOM 2318 N N . TYR B 2 187 ? 61.00953 39.84352 58.07031 1.000 28.93262 505 TYR B N 1
ATOM 2319 C CA . TYR B 2 187 ? 59.60216 39.69356 58.42720 1.000 24.85401 505 TYR B CA 1
ATOM 2320 C C . TYR B 2 187 ? 58.97527 38.43950 57.82281 1.000 26.18861 505 TYR B C 1
ATOM 2321 O O . TYR B 2 187 ? 57.74981 38.28355 57.86421 1.000 33.27394 505 TYR B O 1
ATOM 2330 N N . GLN B 2 188 ? 59.78409 37.56672 57.22926 1.000 32.55797 506 GLN B N 1
ATOM 2331 C CA . GLN B 2 188 ? 59.34965 36.29145 56.69401 1.000 31.17782 506 GLN B CA 1
ATOM 2332 C C . GLN B 2 188 ? 59.42862 35.23160 57.77411 1.000 29.61664 506 GLN B C 1
ATOM 2333 O O . GLN B 2 188 ? 60.21404 35.35850 58.71737 1.000 29.10089 506 GLN B O 1
ATOM 2339 N N . PRO B 2 189 ? 58.61560 34.17772 57.68243 1.000 31.54210 507 PRO B N 1
ATOM 2340 C CA . PRO B 2 189 ? 58.61630 33.16118 58.74150 1.000 24.48792 507 PRO B CA 1
ATOM 2341 C C . PRO B 2 189 ? 59.84230 32.26815 58.66692 1.000 26.45288 507 PRO B C 1
ATOM 2342 O O . PRO B 2 189 ? 60.31478 31.91450 57.58556 1.000 27.16830 507 PRO B O 1
ATOM 2346 N N . TYR B 2 190 ? 60.35484 31.90045 59.83827 1.000 22.49318 508 TYR B N 1
ATOM 2347 C CA . TYR B 2 190 ? 61.40627 30.89882 59.96331 1.000 21.09249 508 TYR B CA 1
ATOM 2348 C C . TYR B 2 190 ? 60.92230 29.79579 60.89634 1.000 24.14303 508 TYR B C 1
ATOM 2349 O O . TYR B 2 190 ? 60.43491 30.07896 61.99494 1.000 28.62070 508 TYR B O 1
ATOM 2358 N N . ARG B 2 191 ? 61.05820 28.54589 60.45951 1.000 29.04750 509 ARG B N 1
ATOM 2359 C CA . ARG B 2 191 ? 60.85298 27.39644 61.32662 1.000 26.89683 509 ARG B CA 1
ATOM 2360 C C . ARG B 2 191 ? 62.13575 27.14849 62.10862 1.000 27.12234 509 ARG B C 1
ATOM 2361 O O . ARG B 2 191 ? 63.22871 27.15519 61.53155 1.000 33.78404 509 ARG B O 1
ATOM 2369 N N . VAL B 2 192 ? 62.00602 26.94424 63.42217 1.000 27.90798 510 VAL B N 1
ATOM 2370 C CA . VAL B 2 192 ? 63.15034 26.74495 64.30714 1.000 22.15981 510 VAL B CA 1
ATOM 2371 C C . VAL B 2 192 ? 63.02536 25.39516 65.00177 1.000 27.32985 510 VAL B C 1
ATOM 2372 O O . VAL B 2 192 ? 61.95048 25.04480 65.49606 1.000 28.23892 510 VAL B O 1
ATOM 2376 N N . VAL B 2 193 ? 64.12676 24.64995 65.07124 1.000 25.08076 511 VAL B N 1
ATOM 2377 C CA . VAL B 2 193 ? 64.21355 23.48491 65.94007 1.000 24.27217 511 VAL B CA 1
ATOM 2378 C C . VAL B 2 193 ? 65.40892 23.65178 66.86641 1.000 25.86809 511 VAL B C 1
ATOM 2379 O O . VAL B 2 193 ? 66.54811 23.78713 66.40471 1.000 28.28883 511 VAL B O 1
ATOM 2383 N N . VAL B 2 194 ? 65.15205 23.62866 68.16811 1.000 27.55889 512 VAL B N 1
ATOM 2384 C CA . VAL B 2 194 ? 66.18902 23.67488 69.19103 1.000 23.65260 512 VAL B CA 1
ATOM 2385 C C . VAL B 2 194 ? 66.36050 22.26687 69.74444 1.000 30.05676 512 VAL B C 1
ATOM 2386 O O . VAL B 2 194 ? 65.42209 21.70890 70.32665 1.000 27.53879 512 VAL B O 1
ATOM 2390 N N . LEU B 2 195 ? 67.55483 21.69149 69.56249 1.000 29.20520 513 LEU B N 1
ATOM 2391 C CA . LEU B 2 195 ? 67.89848 20.37999 70.10752 1.000 29.77640 513 LEU B CA 1
ATOM 2392 C C . LEU B 2 195 ? 68.63130 20.58185 71.42867 1.000 22.46251 513 LEU B C 1
ATOM 2393 O O . LEU B 2 195 ? 69.72826 21.13726 71.45286 1.000 38.03489 513 LEU B O 1
ATOM 2398 N N . SER B 2 196 ? 68.01562 20.14945 72.51980 1.000 26.60425 514 SER B N 1
ATOM 2399 C CA . SER B 2 196 ? 68.58663 20.25047 73.85490 1.000 27.36774 514 SER B CA 1
ATOM 2400 C C . SER B 2 196 ? 69.16248 18.88856 74.24515 1.000 35.66806 514 SER B C 1
ATOM 2401 O O . SER B 2 196 ? 68.45578 17.87580 74.18044 1.000 35.93669 514 SER B O 1
ATOM 2404 N N . PHE B 2 197 ? 70.44296 18.86164 74.63392 1.000 30.90696 515 PHE B N 1
ATOM 2405 C CA . PHE B 2 197 ? 71.15123 17.62657 74.97493 1.000 32.96704 515 PHE B CA 1
ATOM 2406 C C . PHE B 2 197 ? 71.18402 17.49053 76.49100 1.000 28.78360 515 PHE B C 1
ATOM 2407 O O . PHE B 2 197 ? 71.84613 18.27160 77.17428 1.000 37.28495 515 PHE B O 1
ATOM 2415 N N . GLU B 2 198 ? 70.49798 16.48322 77.01308 1.000 34.97108 516 GLU B N 1
ATOM 2416 C CA . GLU B 2 198 ? 70.53641 16.19603 78.44140 1.000 35.42116 516 GLU B CA 1
ATOM 2417 C C . GLU B 2 198 ? 71.80352 15.41778 78.80031 1.000 35.60754 516 GLU B C 1
ATOM 2418 O O . GLU B 2 198 ? 72.24515 14.54694 78.05089 1.000 34.53096 516 GLU B O 1
ATOM 2424 N N . LEU B 2 199 ? 72.38958 15.73453 79.95341 1.000 40.05902 517 LEU B N 1
ATOM 2425 C CA . LEU B 2 199 ? 73.62820 15.10212 80.40948 1.000 31.59423 517 LEU B CA 1
ATOM 2426 C C . LEU B 2 199 ? 73.49194 14.69682 81.87734 1.000 34.39234 517 LEU B C 1
ATOM 2427 O O . LEU B 2 199 ? 74.25396 15.12716 82.74069 1.000 37.11908 517 LEU B O 1
ATOM 2432 N N . LEU B 2 200 ? 72.51367 13.84430 82.16091 1.000 34.29618 518 LEU B N 1
ATOM 2433 C CA . LEU B 2 200 ? 72.36679 13.31659 83.50817 1.000 40.60408 518 LEU B CA 1
ATOM 2434 C C . LEU B 2 200 ? 73.36804 12.18527 83.74268 1.000 40.93445 518 LEU B C 1
ATOM 2435 O O . LEU B 2 200 ? 73.91282 11.59958 82.80294 1.000 32.78186 518 LEU B O 1
ATOM 2440 N N . HIS B 2 201 ? 73.62313 11.89499 85.02053 1.000 37.08343 519 HIS B N 1
ATOM 2441 C CA . HIS B 2 201 ? 74.54131 10.81913 85.40318 1.000 43.32939 519 HIS B CA 1
ATOM 2442 C C . HIS B 2 201 ? 73.76435 9.50626 85.40660 1.000 42.03280 519 HIS B C 1
ATOM 2443 O O . HIS B 2 201 ? 73.22408 9.05423 86.42225 1.000 39.03418 519 HIS B O 1
ATOM 2450 N N . ALA B 2 202 ? 73.72272 8.88555 84.23618 1.000 31.04653 520 ALA B N 1
ATOM 2451 C CA . ALA B 2 202 ? 72.81851 7.78458 83.94605 1.000 34.69120 520 ALA B CA 1
ATOM 2452 C C . ALA B 2 202 ? 73.20386 7.24178 82.57633 1.000 31.98955 520 ALA B C 1
ATOM 2453 O O . ALA B 2 202 ? 73.92494 7.92290 81.83223 1.000 40.41017 520 ALA B O 1
ATOM 2455 N N . PRO B 2 203 ? 72.76698 6.03779 82.20534 1.000 41.92475 521 PRO B N 1
ATOM 2456 C CA . PRO B 2 203 ? 73.16203 5.49439 80.90110 1.000 39.34901 521 PRO B CA 1
ATOM 2457 C C . PRO B 2 203 ? 72.63896 6.35084 79.75885 1.000 31.10292 521 PRO B C 1
ATOM 2458 O O . PRO B 2 203 ? 71.48107 6.77466 79.75451 1.000 41.70091 521 PRO B O 1
ATOM 2462 N N . ALA B 2 204 ? 73.50745 6.58365 78.78078 1.000 29.61165 522 ALA B N 1
ATOM 2463 C CA . ALA B 2 204 ? 73.12606 7.22358 77.52824 1.000 33.75866 522 ALA B CA 1
ATOM 2464 C C . ALA B 2 204 ? 72.00225 6.45618 76.83905 1.000 39.25018 522 ALA B C 1
ATOM 2465 O O . ALA B 2 204 ? 71.94895 5.22639 76.87774 1.000 39.49686 522 ALA B O 1
ATOM 2467 N N . THR B 2 205 ? 71.09732 7.19736 76.19344 1.000 32.48620 523 THR B N 1
ATOM 2468 C CA . THR B 2 205 ? 70.09728 6.59603 75.31779 1.000 35.28770 523 THR B CA 1
ATOM 2469 C C . THR B 2 205 ? 70.12558 7.14997 73.89928 1.000 38.37762 523 THR B C 1
ATOM 2470 O O . THR B 2 205 ? 69.44671 6.59570 73.02904 1.000 35.69758 523 THR B O 1
ATOM 2474 N N . VAL B 2 206 ? 70.88310 8.21652 73.63748 1.000 33.34471 524 VAL B N 1
ATOM 2475 C CA . VAL B 2 206 ? 71.05089 8.76129 72.29442 1.000 35.41020 524 VAL B CA 1
ATOM 2476 C C . VAL B 2 206 ? 72.54416 8.85459 72.01033 1.000 43.21318 524 VAL B C 1
ATOM 2477 O O . VAL B 2 206 ? 73.28986 9.44197 72.80124 1.000 42.50706 524 VAL B O 1
ATOM 2481 N N . CYS B 2 207 ? 72.97698 8.28642 70.88280 1.000 23.99730 525 CYS B N 1
ATOM 2482 C CA . CYS B 2 207 ? 74.38559 8.24673 70.51622 1.000 40.82950 525 CYS B CA 1
ATOM 2483 C C . CYS B 2 207 ? 74.51632 8.48496 69.02251 1.000 34.87246 525 CYS B C 1
ATOM 2484 O O . CYS B 2 207 ? 73.57736 8.25938 68.25719 1.000 33.56764 525 CYS B O 1
ATOM 2487 N N . GLY B 2 208 ? 75.69326 8.94902 68.61248 1.000 32.77527 526 GLY B N 1
ATOM 2488 C CA . GLY B 2 208 ? 76.01526 9.03106 67.20967 1.000 41.63699 526 GLY B CA 1
ATOM 2489 C C . GLY B 2 208 ? 76.25324 7.65400 66.61470 1.000 39.66644 526 GLY B C 1
ATOM 2490 O O . GLY B 2 208 ? 76.33420 6.64576 67.33122 1.000 40.03854 526 GLY B O 1
ATOM 2491 N N . PRO B 2 209 ? 76.37651 7.58325 65.28855 1.000 37.88639 527 PRO B N 1
ATOM 2492 C CA . PRO B 2 209 ? 76.56732 6.27972 64.63903 1.000 44.60256 527 PRO B CA 1
ATOM 2493 C C . PRO B 2 209 ? 77.89527 5.63712 65.03473 1.000 49.05231 527 PRO B C 1
ATOM 2494 O O . PRO B 2 209 ? 78.89264 6.31399 65.29549 1.000 42.33334 527 PRO B O 1
ATOM 2498 N N . LYS B 2 210 ? 77.89242 4.30270 65.06359 1.000 62.55030 528 LYS B N 1
ATOM 2499 C CA . LYS B 2 210 ? 79.07829 3.52880 65.43603 1.000 62.11244 528 LYS B CA 1
ATOM 2500 C C . LYS B 2 210 ? 80.22475 3.79386 64.46523 1.000 53.74768 528 LYS B C 1
ATOM 2501 O O . LYS B 2 210 ? 81.31632 4.21529 64.86574 1.000 55.58973 528 LYS B O 1
ATOM 2507 N N . LYS B 2 211 ? 79.99873 3.54413 63.17680 1.000 52.66082 529 LYS B N 1
ATOM 2508 C CA . LYS B 2 211 ? 80.93284 3.96224 62.13413 1.000 67.33987 529 LYS B CA 1
ATOM 2509 C C . LYS B 2 211 ? 80.47205 5.33771 61.67862 1.000 73.12218 529 LYS B C 1
ATOM 2510 O O . LYS B 2 211 ? 79.47269 5.47036 60.96607 1.000 76.22460 529 LYS B O 1
ATOM 2516 N N . SER B 2 212 ? 81.17683 6.36946 62.12280 1.000 79.04496 530 SER B N 1
ATOM 2517 C CA . SER B 2 212 ? 80.80070 7.74594 61.85054 1.000 70.10300 530 SER B CA 1
ATOM 2518 C C . SER B 2 212 ? 81.96793 8.46305 61.19992 1.000 68.03756 530 SER B C 1
ATOM 2519 O O . SER B 2 212 ? 83.13209 8.21155 61.53146 1.000 59.24377 530 SER B O 1
ATOM 2522 N N . THR B 2 213 ? 81.64683 9.33564 60.25737 1.000 80.38658 531 THR B N 1
ATOM 2523 C CA . THR B 2 213 ? 82.55338 10.40861 59.90003 1.000 76.17487 531 THR B CA 1
ATOM 2524 C C . THR B 2 213 ? 82.50671 11.46963 60.99933 1.000 61.54658 531 THR B C 1
ATOM 2525 O O . THR B 2 213 ? 81.50269 11.61889 61.70582 1.000 60.30508 531 THR B O 1
ATOM 2529 N N . GLU B 2 214 ? 83.61396 12.17733 61.18231 1.000 59.93514 532 GLU B N 1
ATOM 2530 C CA . GLU B 2 214 ? 83.55081 13.37561 62.00616 1.000 59.35450 532 GLU B CA 1
ATOM 2531 C C . GLU B 2 214 ? 82.61149 14.37800 61.33724 1.000 49.02666 532 GLU B C 1
ATOM 2532 O O . GLU B 2 214 ? 82.59057 14.51036 60.11123 1.000 58.36162 532 GLU B O 1
ATOM 2538 N N . PHE B 2 215 ? 81.78837 15.04795 62.14102 1.000 43.18581 533 PHE B N 1
ATOM 2539 C CA . PHE B 2 215 ? 80.77090 15.96786 61.62023 1.000 45.16026 533 PHE B CA 1
ATOM 2540 C C . PHE B 2 215 ? 81.43242 17.29290 61.22569 1.000 40.73468 533 PHE B C 1
ATOM 2541 O O . PHE B 2 215 ? 81.26266 18.33174 61.86765 1.000 39.88048 533 PHE B O 1
ATOM 2549 N N . LEU B 2 216 ? 82.19385 17.24126 60.12300 1.000 37.23550 534 LEU B N 1
ATOM 2550 C CA . LEU B 2 216 ? 82.99155 18.38846 59.69954 1.000 35.61487 534 LEU B CA 1
ATOM 2551 C C . LEU B 2 216 ? 82.19513 19.38240 58.87239 1.000 45.64703 534 LEU B C 1
ATOM 2552 O O . LEU B 2 216 ? 82.56811 20.55879 58.81673 1.000 38.55583 534 LEU B O 1
ATOM 2557 N N . GLU B 2 217 ? 81.11086 18.94404 58.22392 1.000 42.08463 535 GLU B N 1
ATOM 2558 C CA . GLU B 2 217 ? 80.40967 19.82680 57.29682 1.000 41.01898 535 GLU B CA 1
ATOM 2559 C C . GLU B 2 217 ? 79.76548 21.01066 58.00755 1.000 36.22138 535 GLU B C 1
ATOM 2560 O O . GLU B 2 217 ? 79.51946 22.04138 57.36866 1.000 47.09741 535 GLU B O 1
ATOM 2566 N N . VAL B 2 218 ? 79.53634 20.90587 59.32111 1.000 32.73594 536 VAL B N 1
ATOM 2567 C CA . VAL B 2 218 ? 78.95577 22.00256 60.09560 1.000 31.77051 536 VAL B CA 1
ATOM 2568 C C . VAL B 2 218 ? 79.90171 23.20497 60.21964 1.000 43.29002 536 VAL B C 1
ATOM 2569 O O . VAL B 2 218 ? 79.46134 24.30328 60.58928 1.000 34.11813 536 VAL B O 1
ATOM 2573 N N . LEU B 2 219 ? 81.19839 23.02716 59.93360 1.000 33.02871 537 LEU B N 1
ATOM 2574 C CA . LEU B 2 219 ? 82.15896 24.12517 60.01512 1.000 31.68553 537 LEU B CA 1
ATOM 2575 C C . LEU B 2 219 ? 82.10427 25.01965 58.78758 1.000 33.77108 537 LEU B C 1
ATOM 2576 O O . LEU B 2 219 ? 82.47885 26.19522 58.86323 1.000 35.11392 537 LEU B O 1
ATOM 2581 N N . PHE B 2 220 ? 81.66348 24.48202 57.65525 1.000 36.76590 538 PHE B N 1
ATOM 2582 C CA . PHE B 2 220 ? 81.81726 25.13536 56.36083 1.000 41.06351 538 PHE B CA 1
ATOM 2583 C C . PHE B 2 220 ? 80.46017 25.63467 55.87922 1.000 43.61902 538 PHE B C 1
ATOM 2584 O O . PHE B 2 220 ? 79.93577 25.21666 54.84431 1.000 52.11730 538 PHE B O 1
ATOM 2592 N N . GLN B 2 221 ? 79.88833 26.54459 56.65761 1.000 48.09021 539 GLN B N 1
ATOM 2593 C CA . GLN B 2 221 ? 78.65107 27.20758 56.28213 1.000 43.84248 539 GLN B CA 1
ATOM 2594 C C . GLN B 2 221 ? 78.96732 28.60018 55.75547 1.000 37.92891 539 GLN B C 1
ATOM 2595 O O . GLN B 2 221 ? 78.50697 28.97734 54.68565 1.000 57.54481 539 GLN B O 1
#

Organism: Severe acute respiratory syndrome coronavirus 2 (NCBI:txid2697049)

Solvent-accessible surface area: 15560 Å² total; per-residue (Å²): 203,72,62,0,66,14,63,38,34,29,154,11,119,64,39,24,58,43,133,0,23,0,47,10,69,70,64,71,26,0,81,23,1,0,0,0,0,21,72,13,110,95,116,39,53,30,2,1,0,0,9,1,95,59,32,64,46,32,23,2,48,64,32,139,98,60,17,80,12,52,44,44,84,101,127,32,12,0,36,0,65,4,57,44,3,121,71,135,14,28,0,53,0,43,0,0,5,32,7,4,14,2,40,65,30,30,91,78,7,124,18,19,97,0,47,7,80,131,262,142,39,121,42,110,104,150,14,64,17,39,126,10,17,127,17,117,28,6,1,2,0,1,2,4,13,74,72,148,7,29,67,3,12,2,44,2,13,100,9,42,103,74,56,111,33,72,28,3,110,24,47,64,26,44,46,24,93,0,2,83,47,62,8,11,28,0,44,1,0,10,0,0,0,42,14,58,8,17,165,29,4,13,28,56,62,104,27,100,0,1,23,50,1,2,37,3,21,122,121,4,27,0,0,2,0,0,36,50,0,28,123,89,5,9,67,143,48,18,9,56,17,6,5,30,6,54,30,49,191,71,88,7,135,65,58,44,104,20,56,43,4,114,25,60,88,52,37,110,50,95,16,135,44,95,108,37,164,34,4,104,17,3,4,59,8,9,42,1,67,53,123,34,50,94,13,124,24,0,26,6,0,0,0,0,13,8,38,109,113,199,56,60,33,21,1,22,8,19,164,198,37,87,73,0,89,51,11,98,160,127

Radius of gyration: 21.74 Å; Cα contacts (8 Å, |Δi|>4): 821; chains: 2; bounding box: 62×54×41 Å

Foldseek 3Di:
DFFKAKDWADEDEQQAKTKIKIFGNDLCLLVAKKFKWWDDPPDDIGTAKIQGPVQDIDGDVVQVVFWDKGDDVVRNMIMIMGGNDDQRPFTWMKMKRPVVVDPVPIDIGPTHTHGYYD/DFAAEDAAWPCCCVVVPQDAAFQLQKDKDKIFQYAYAVLCVPVVDPWPFKFWALDDQLCQLADFFQIKMKIKHKDAQLCLVQPDEPHDDQCCFRGAHAHNNFGWIKTKHFDLVRQFDAVWHQPHKGFRDDPGGDDHPDHDPDFFWDQQDDDDAVRHDDDSTHGGMGTQTAHSPDDRRSGMMMMIIMGGHHDPDHTGYHHDPDGDRNPVVVPD

GO terms:
  GO:0044228 host cell surface (C, IDA)
  GO:0005768 endosome (C, IDA)
  GO:0039660 structural constituent of virion (F, IDA)
  GO:0019062 virion attachment to host cell (P, IDA)
  GO:0046718 symbiont entry into host cell (P, IDA)
  GO:0098670 entry receptor-mediated virion attachment to host cell (P, IDA)
  GO:0140522 fusogenic activity (F, IDA)
  GO:0046789 host cell surface receptor binding (F, IDA)
  GO:0048018 receptor ligand activity (F, IDA)
  GO:0043655 host extracellular region (C, IC)
  GO:0044173 host cell endoplasmic reticulum-Golgi intermediate compartment membrane (C, EXP)
  GO:0055036 virion membrane (C, EXP)
  GO:0020002 host cell plasma membrane (C, EXP)
  GO:0005515 protein binding (F, IPI)
  GO:0055036 virion membrane (C, TAS)
  GO:0005886 plasma membrane (C, TAS)
  GO:0042802 identical protein binding (F, IPI)
  GO:0046598 positive regulation of viral entry into host cell (P, IDA)
  GO:0016020 membrane (C, IDA)
  GO:0019031 viral envelope (C, IDA)

B-factor: mean 40.35, std 14.04, range [17.21, 119.03]

Secondary structure (DSSP, 8-state):
--SEEEE---EE-TT--EEEEEEES-GGGGSSEEEEEEE-TTS--EEEEEEETTS-EEE-TTTGGGEEEEEETTTTEEEEEE-S--GGG-EEEEEEETGGG-TTS-EE---EEEEE--/-PPP--SBP-THHHHT-SSPPBGGG-EEEEE-SEE--HHHHHHTS--SEEEEESS-GGGTTT-EESEEEEEEEEEEGGGGGGSSTT--SHHHHHT----TT--EEEEEEE-HHHH--TT-B---EEE---SSPPPTT------PPEE-SSS--TT--BTTEE--EEE--B-TTS-GGGSEEEEEEEEEE--SS---EE--SS-----GGG--

Sequence (330 aa):
EVQLVESGGGLVQPGGSLRLSCAASDFSFYDYEMSWVRQAPGKALEWIGSMYHSGRTYINPSLKSLVTISRDNSKNTLYLQMNSLRAEDTAMYYCVSNWASGSTGDYWGQGTLVTVSSRFPNITNLCPFGEVFNATRFASVYAWNRKRISNCVADYSVLYNSASFSTFKCYGVSPTKLNDLCFTNVYADSFVIRGDEVRQIAPGQTGKIADYNYKLPDDFTGCVIAWNSNNLDSKVGGNYNYLYRLFRKSNLKPFERDISTEIYQAGSTPCNGVEGFNCYFPLQSYGFQPTNGVGYQPYRVVVLSFELLHAPATVCGPKKSTEFLEVLFQ

InterPro domains:
  IPR002552 Spike glycoprotein S2, coronavirus [PF01601] (711-1232)
  IPR018548 Spike (S) protein S1 subunit, receptor-binding domain, betacoronavirus [PF09408] (349-526)
  IPR018548 Spike (S) protein S1 subunit, receptor-binding domain, betacoronavirus [PS51921] (334-527)
  IPR032500 Spike glycoprotein S1, N-terminal domain, betacoronavirus-like [PF16451] (33-337)
  IPR032500 Spike glycoprotein S1, N-terminal domain, betacoronavirus-like [PS51922] (9-303)
  IPR036326 Spike S1 subunit, receptor binding domain superfamily, betacoronavirus [SSF143587] (333-516)
  IPR042578 Spike glycoprotein, betacoronavirus [MF_04099] (2-1273)
  IPR043002 Spike glycoprotein, N-terminal domain superfamily [G3DSA:2.60.120.960] (28-307)
  IPR043473 Spike glycoprotein S2 superfamily, coronavirus [SSF111474] (909-1026)
  IPR043473 Spike glycoprotein S2 superfamily, coronavirus [SSF111474] (1159-1211)
  IPR043607 Coronavirus spike glycoprotein S1, C-terminal [PF19209] (536-591)
  IPR044341 Spike (S) protein S1 subunit, N-terminal domain, SARS-CoV-like [cd21624] (13-304)
  IPR044366 Spike (S) protein S1 subunit, receptor-binding domain, SARS-CoV-2 [cd21480] (319-541)
  IPR044873 Spike glycoprotein S2, coronavirus, heptad repeat 1 [PS51923] (896-1001)
  IPR044874 Spike glycoprotein S2, coronavirus, heptad repeat 2 [PS51924] (1143-1225)

Nearest PDB structures (foldseek):
  2b2x-assembly2_I  TM=8.977E-01  e=3.487E-16  Mus musculus
  7l7r-assembly1_B  TM=8.953E-01  e=3.905E-16  Homo sapiens
  7chb-assembly1_H  TM=8.897E-01  e=9.125E-16  Homo sapiens
  8aom-assembly1_V  TM=8.697E-01  e=1.356E-15  Lama glama
  6c5i-assembly1_H  TM=9.011E-01  e=5.070E-14  Mus musculus